Protein AF-A0A1A9NJ01-F1 (afdb_monomer_lite)

Sequence (243 aa):
MYFLSFDAACKHFTVSSLDLNPDTFNGKNFRKQIELEFTRLVLVANTPEGLKQVIELGKITGGEKNPEKRISSNFLTVPLKKASGQIESYFYPRRPAAPVLKMGPTATGMKWGISYHEDWMSNFLVLLAETKSSTAALDLAVFICRDCSFEETAGGLIPALSKQLYKRFTADMANFWVSRIEKEKLLARHINTPFVDNHSPFASCYKEKPAPAKCYDQMKKADLIKRILYLECKLNALEATVK

Radius of gyration: 19.22 Å; chains: 1; bounding box: 42×38×58 Å

Foldseek 3Di:
DLLLLLQLLCLVVVHQKAQLPVVDPRNVVSLVSSLVLQLLLFFDDADPQATWTDPDVLDIDGDDDRSSVVCVVPPQPPLQQVQLPDPDWDFPDVPPVQGQWIHACRNAVHSSMIGGDPRNLVSVVVVVVPPPDPDQLLNVLCSSCVPPDFDQPQQFDLSRSLVSLVVRGPPVRSCSSSVRNVVLVVVLVPDPASPPDPCVVPVVPDPDHDDHPVCRSRPGPVNSVVVSVVVVVVSVVVVVVVD

Secondary structure (DSSP, 8-state):
-HHHHHHHHHHHHT-SEEE--TTSHHHHHHHHHHHHHHHHHHEEEEETTEEEEEEETTEEEESPPPHHHHHIIIIIIHHHHHHHT-SSPEEE--SSS---EEESHHHHSSTTEEEE-TTHHHHHHHHHHSSSS---HHHHHHHHTTTSPPPTT-SSHHHHHHHHHHHHS-HHHHHHHHHHHHHHHHHHHT-S-TTSSS-TTTGGG--SPPPPTHHHHT--HHHHHHHHHHHHHHHHHHHHT--

pLDDT: mean 77.79, std 19.18, range [34.78, 98.06]

Structure (mmCIF, N/CA/C/O backbone):
data_AF-A0A1A9NJ01-F1
#
_entry.id   AF-A0A1A9NJ01-F1
#
loop_
_atom_site.group_PDB
_atom_site.id
_atom_site.type_symbol
_atom_site.label_atom_id
_atom_site.label_alt_id
_atom_site.label_comp_id
_atom_site.label_asym_id
_atom_site.label_entity_id
_atom_site.label_seq_id
_atom_site.pdbx_PDB_ins_code
_atom_site.Cartn_x
_atom_site.Cartn_y
_atom_site.Cartn_z
_atom_site.occupancy
_atom_site.B_iso_or_equiv
_atom_site.auth_seq_id
_atom_site.auth_comp_id
_atom_site.auth_asym_id
_atom_site.auth_atom_id
_atom_site.pdbx_PDB_model_num
ATOM 1 N N . MET A 1 1 ? -3.095 3.116 -3.179 1.00 87.88 1 MET A N 1
ATOM 2 C CA . MET A 1 1 ? -1.830 3.330 -2.436 1.00 87.88 1 MET A CA 1
ATOM 3 C C . MET A 1 1 ? -1.907 2.910 -0.974 1.00 87.88 1 MET A C 1
ATOM 5 O O . MET A 1 1 ? -1.105 2.070 -0.607 1.00 87.88 1 MET A O 1
ATOM 9 N N . TYR A 1 2 ? -2.867 3.385 -0.164 1.00 92.88 2 TYR A N 1
ATOM 10 C CA . TYR A 1 2 ? -2.956 2.996 1.261 1.00 92.88 2 TYR A CA 1
ATOM 11 C C . TYR A 1 2 ? -3.008 1.477 1.502 1.00 92.88 2 TYR A C 1
ATOM 13 O O . TYR A 1 2 ? -2.337 0.960 2.389 1.00 92.88 2 TYR A O 1
ATOM 21 N N . PHE A 1 3 ? -3.769 0.756 0.675 1.00 94.69 3 PHE A N 1
ATOM 22 C CA . PHE A 1 3 ? -3.853 -0.702 0.752 1.00 94.69 3 PHE A CA 1
ATOM 23 C C . PHE A 1 3 ? -2.510 -1.395 0.464 1.00 94.69 3 PHE A C 1
ATOM 25 O O . PHE A 1 3 ? -2.097 -2.270 1.213 1.00 94.69 3 PHE A O 1
ATOM 32 N N . LEU A 1 4 ? -1.783 -0.937 -0.560 1.00 94.69 4 LEU A N 1
ATOM 33 C CA . LEU A 1 4 ? -0.460 -1.465 -0.908 1.00 94.69 4 LEU A CA 1
ATOM 34 C C . LEU A 1 4 ? 0.579 -1.183 0.187 1.00 94.69 4 LEU A C 1
ATOM 36 O O . LEU A 1 4 ? 1.388 -2.051 0.494 1.00 94.69 4 LEU A O 1
ATOM 40 N N . SER A 1 5 ? 0.545 0.000 0.812 1.00 95.75 5 SER A N 1
ATOM 41 C CA . SER A 1 5 ? 1.435 0.306 1.942 1.00 95.75 5 SER A CA 1
ATOM 42 C C . SER A 1 5 ? 1.128 -0.538 3.180 1.00 95.75 5 SER A C 1
ATOM 44 O O . SER A 1 5 ? 2.045 -0.903 3.909 1.00 95.75 5 SER A O 1
ATOM 46 N N . PHE A 1 6 ? -0.147 -0.869 3.413 1.00 97.56 6 PHE A N 1
ATOM 47 C CA . PHE A 1 6 ? -0.539 -1.803 4.470 1.00 97.56 6 PHE A CA 1
ATOM 48 C C . PHE A 1 6 ? 0.004 -3.212 4.195 1.00 97.56 6 PHE A C 1
ATOM 50 O O . PHE A 1 6 ? 0.650 -3.784 5.069 1.00 97.56 6 PHE A O 1
ATOM 57 N N . ASP A 1 7 ? -0.183 -3.736 2.980 1.00 98.06 7 ASP A N 1
ATOM 58 C CA . ASP A 1 7 ? 0.299 -5.073 2.614 1.00 98.06 7 ASP A CA 1
ATOM 59 C C . ASP A 1 7 ? 1.827 -5.196 2.738 1.00 98.06 7 ASP A C 1
ATOM 61 O O . ASP A 1 7 ? 2.333 -6.133 3.357 1.00 98.06 7 ASP A O 1
ATOM 65 N N . ALA A 1 8 ? 2.568 -4.197 2.252 1.00 97.38 8 ALA A N 1
ATOM 66 C CA . ALA A 1 8 ? 4.022 -4.162 2.388 1.00 97.38 8 ALA A CA 1
ATOM 67 C C . ALA A 1 8 ? 4.477 -4.116 3.863 1.00 97.38 8 ALA A C 1
ATOM 69 O O . ALA A 1 8 ? 5.474 -4.740 4.233 1.00 97.38 8 ALA A O 1
ATOM 70 N N . ALA A 1 9 ? 3.734 -3.432 4.741 1.00 97.69 9 ALA A N 1
ATOM 71 C CA . ALA A 1 9 ? 4.007 -3.447 6.178 1.00 97.69 9 ALA A CA 1
ATOM 72 C C . ALA A 1 9 ? 3.703 -4.820 6.807 1.00 97.69 9 ALA A C 1
ATOM 74 O O . ALA A 1 9 ? 4.517 -5.333 7.576 1.00 97.69 9 ALA A O 1
ATOM 75 N N . CYS A 1 10 ? 2.588 -5.457 6.439 1.00 97.94 10 CYS A N 1
ATOM 76 C CA . CYS A 1 10 ? 2.273 -6.836 6.824 1.00 97.94 10 CYS A CA 1
ATOM 77 C C . CYS A 1 10 ? 3.382 -7.812 6.413 1.00 97.94 10 CYS A C 1
ATOM 79 O O . CYS A 1 10 ? 3.807 -8.640 7.220 1.00 97.94 10 CYS A O 1
ATOM 81 N N . LYS A 1 11 ? 3.911 -7.672 5.191 1.00 97.75 11 LYS A N 1
ATOM 82 C CA . LYS A 1 11 ? 5.062 -8.439 4.705 1.00 97.75 11 LYS A CA 1
ATOM 83 C C . LYS A 1 11 ? 6.308 -8.207 5.555 1.00 97.75 11 LYS A C 1
ATOM 85 O O . LYS A 1 11 ? 6.956 -9.176 5.936 1.00 97.75 11 LYS A O 1
ATOM 90 N N . HIS A 1 12 ? 6.631 -6.952 5.863 1.00 97.25 12 HIS A N 1
ATOM 91 C CA . HIS A 1 12 ? 7.813 -6.606 6.653 1.00 97.25 12 HIS A CA 1
ATOM 92 C C . HIS A 1 12 ? 7.795 -7.252 8.047 1.00 97.25 12 HIS A C 1
ATOM 94 O O . HIS A 1 12 ? 8.805 -7.797 8.484 1.00 97.25 12 HIS A O 1
ATOM 100 N N . PHE A 1 13 ? 6.643 -7.237 8.722 1.00 97.06 13 PHE A N 1
ATOM 101 C CA . PHE A 1 13 ? 6.497 -7.817 10.061 1.00 97.06 13 PHE A CA 1
ATOM 102 C C . PHE A 1 13 ? 6.068 -9.290 10.063 1.00 97.06 13 PHE A C 1
ATOM 104 O O . PHE A 1 13 ? 6.006 -9.895 11.127 1.00 97.06 13 PHE A O 1
ATOM 111 N N . THR A 1 14 ? 5.805 -9.886 8.896 1.00 96.81 14 THR A N 1
ATOM 112 C CA . THR A 1 14 ? 5.305 -11.267 8.752 1.00 96.81 14 THR A CA 1
ATOM 113 C C . THR A 1 14 ? 4.001 -11.507 9.532 1.00 96.81 14 THR A C 1
ATOM 115 O O . THR A 1 14 ? 3.850 -12.491 10.251 1.00 96.81 14 THR A O 1
ATOM 118 N N . VAL A 1 15 ? 3.040 -10.588 9.396 1.00 96.31 15 VAL A N 1
ATOM 119 C CA . VAL A 1 15 ? 1.727 -10.641 10.067 1.00 96.31 15 VAL A CA 1
ATOM 120 C C . VAL A 1 15 ? 0.586 -10.398 9.082 1.00 96.31 15 VAL A C 1
ATOM 122 O O . VAL A 1 15 ? 0.754 -9.706 8.081 1.00 96.31 15 VAL A O 1
ATOM 125 N N . SER A 1 16 ? -0.603 -10.924 9.376 1.00 94.25 16 SER A N 1
ATOM 126 C CA . SER A 1 16 ? -1.819 -10.734 8.564 1.00 94.25 16 SER A CA 1
ATOM 127 C C . SER A 1 16 ? -2.663 -9.522 8.980 1.00 94.25 16 SER A C 1
ATOM 129 O O . SER A 1 16 ? -3.575 -9.114 8.259 1.00 94.25 16 SER A O 1
ATOM 131 N N . SER A 1 17 ? -2.360 -8.932 10.137 1.00 96.75 17 SER A N 1
ATOM 132 C CA . SER A 1 17 ? -3.057 -7.774 10.693 1.00 96.75 17 SER A CA 1
ATOM 133 C C . SER A 1 17 ? -2.109 -6.910 11.518 1.00 96.75 17 SER A C 1
ATOM 135 O O . SER A 1 17 ? -1.155 -7.425 12.101 1.00 96.75 17 SER A O 1
ATOM 137 N N . LEU A 1 18 ? -2.391 -5.612 11.610 1.00 97.44 18 LEU A N 1
ATOM 138 C CA . LEU A 1 18 ? -1.573 -4.650 12.352 1.00 97.44 18 LEU A CA 1
ATOM 139 C C . LEU A 1 18 ? -2.414 -3.948 13.420 1.00 97.44 18 LEU A C 1
ATOM 141 O O . LEU A 1 18 ? -3.455 -3.378 13.095 1.00 97.44 18 LEU A O 1
ATOM 145 N N . ASP A 1 19 ? -1.938 -3.932 14.668 1.00 97.25 19 ASP A N 1
ATOM 146 C CA . ASP A 1 19 ? -2.464 -3.044 15.711 1.00 97.25 19 ASP A CA 1
ATOM 147 C C . ASP A 1 19 ? -1.738 -1.700 15.659 1.00 97.25 19 ASP A C 1
ATOM 149 O O . ASP A 1 19 ? -0.593 -1.566 16.089 1.00 97.25 19 ASP A O 1
ATOM 153 N N . LEU A 1 20 ? -2.408 -0.680 15.136 1.00 96.50 20 LEU A N 1
ATOM 154 C CA . LEU A 1 20 ? -1.837 0.648 14.952 1.00 96.50 20 LEU A CA 1
ATOM 155 C C . LEU A 1 20 ? -2.108 1.557 16.154 1.00 96.50 20 LEU A C 1
ATOM 157 O O . LEU A 1 20 ? -2.351 2.754 15.984 1.00 96.50 20 LEU A O 1
ATOM 161 N N . ASN A 1 21 ? -2.103 1.025 17.373 1.00 95.12 21 ASN A N 1
ATOM 162 C CA . ASN A 1 21 ? -2.296 1.826 18.576 1.00 95.12 21 ASN A CA 1
ATOM 163 C C . ASN A 1 21 ? -1.169 2.878 18.722 1.00 95.12 21 ASN A C 1
ATOM 165 O O . ASN A 1 21 ? -0.000 2.506 18.831 1.00 95.12 21 ASN A O 1
ATOM 169 N N . PRO A 1 22 ? -1.473 4.192 18.714 1.00 93.12 22 PRO A N 1
ATOM 170 C CA . PRO A 1 22 ? -0.442 5.230 18.776 1.00 93.12 22 PRO A CA 1
ATOM 171 C C . PRO A 1 22 ? 0.286 5.282 20.126 1.00 93.12 22 PRO A C 1
ATOM 173 O O . PRO A 1 22 ? 1.355 5.886 20.203 1.00 93.12 22 PRO A O 1
ATOM 176 N N . ASP A 1 23 ? -0.261 4.650 21.165 1.00 95.00 23 ASP A N 1
ATOM 177 C CA . ASP A 1 23 ? 0.281 4.692 22.523 1.00 95.00 23 ASP A CA 1
ATOM 178 C C . ASP A 1 23 ? 1.245 3.530 22.804 1.00 95.00 23 ASP A C 1
ATOM 180 O O . ASP A 1 23 ? 2.049 3.603 23.733 1.00 95.00 23 ASP A O 1
ATOM 184 N N . THR A 1 24 ? 1.231 2.476 21.978 1.00 95.69 24 THR A N 1
ATOM 185 C CA . THR A 1 24 ? 2.123 1.320 22.138 1.00 95.69 24 THR A CA 1
ATOM 186 C C . THR A 1 24 ? 3.374 1.453 21.274 1.00 95.69 24 THR A C 1
ATOM 188 O O . THR A 1 24 ? 3.369 2.062 20.203 1.00 95.69 24 THR A O 1
ATOM 191 N N . PHE A 1 25 ? 4.476 0.851 21.726 1.00 95.19 25 PHE A N 1
ATOM 192 C CA . PHE A 1 25 ? 5.723 0.818 20.958 1.00 95.19 25 PHE A CA 1
ATOM 193 C C . PHE A 1 25 ? 5.533 0.151 19.584 1.00 95.19 25 PHE A C 1
ATOM 195 O O . PHE A 1 25 ? 5.908 0.719 18.558 1.00 95.19 25 PHE A O 1
ATOM 202 N N . ASN A 1 26 ? 4.872 -1.011 19.553 1.00 94.38 26 ASN A N 1
ATOM 203 C CA . ASN A 1 26 ? 4.611 -1.740 18.310 1.00 94.38 26 ASN A CA 1
ATOM 204 C C . ASN A 1 26 ? 3.701 -0.954 17.362 1.00 94.38 26 ASN A C 1
ATOM 206 O O . ASN A 1 26 ? 4.014 -0.852 16.179 1.00 94.38 26 ASN A O 1
ATOM 210 N N . GLY A 1 27 ? 2.635 -0.326 17.867 1.00 95.50 27 GLY A N 1
ATOM 211 C CA . GLY A 1 27 ? 1.738 0.445 17.013 1.00 95.50 27 GLY A CA 1
ATOM 212 C C . GLY A 1 27 ? 2.403 1.685 16.411 1.00 95.50 27 GLY A C 1
ATOM 213 O O . GLY A 1 27 ? 2.165 1.993 15.241 1.00 95.50 27 GLY A O 1
ATOM 214 N N . LYS A 1 28 ? 3.326 2.342 17.132 1.00 95.25 28 LYS A N 1
ATOM 215 C CA . LYS A 1 28 ? 4.186 3.401 16.564 1.00 95.25 28 LYS A CA 1
ATOM 216 C C . LYS A 1 28 ? 5.089 2.872 15.445 1.00 95.25 28 LYS A C 1
ATOM 218 O O . LYS A 1 28 ? 5.177 3.506 14.394 1.00 95.25 28 LY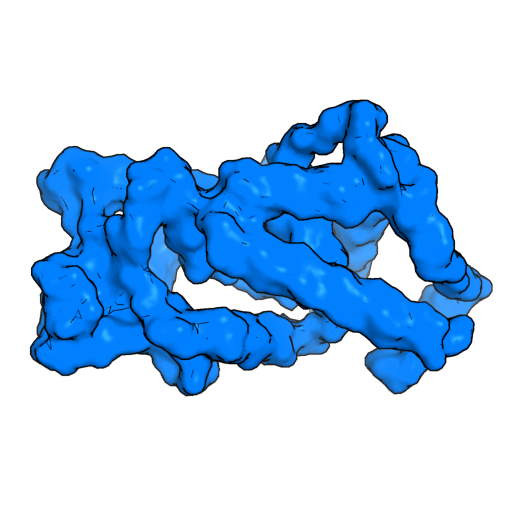S A O 1
ATOM 223 N N . ASN A 1 29 ? 5.715 1.709 15.635 1.00 96.19 29 ASN A N 1
ATOM 224 C CA . ASN A 1 29 ? 6.569 1.091 14.614 1.00 96.19 29 ASN A CA 1
ATOM 225 C C . ASN A 1 29 ? 5.774 0.687 13.366 1.00 96.19 29 ASN A C 1
ATOM 227 O O . ASN A 1 29 ? 6.201 0.972 12.249 1.00 96.19 29 ASN A O 1
ATOM 231 N N . PHE A 1 30 ? 4.592 0.093 13.540 1.00 97.19 30 PHE A N 1
ATOM 232 C CA . PHE A 1 30 ? 3.723 -0.291 12.428 1.00 97.19 30 PHE A CA 1
ATOM 233 C C . PHE A 1 30 ? 3.234 0.929 11.640 1.00 97.19 30 PHE A C 1
ATOM 235 O O . PHE A 1 30 ? 3.300 0.927 10.411 1.00 97.19 30 PHE A O 1
ATOM 242 N N . ARG A 1 31 ? 2.820 2.006 12.325 1.00 95.62 31 ARG A N 1
ATOM 243 C CA . ARG A 1 31 ? 2.459 3.282 11.677 1.00 95.62 31 ARG A CA 1
ATOM 244 C C . ARG A 1 31 ? 3.615 3.839 10.853 1.00 95.62 31 ARG A C 1
ATOM 246 O O . ARG A 1 31 ? 3.419 4.156 9.684 1.00 95.62 31 ARG A O 1
ATOM 253 N N . LYS A 1 32 ? 4.816 3.892 11.436 1.00 95.25 32 LYS A N 1
ATOM 254 C CA . LYS A 1 32 ? 6.016 4.397 10.759 1.00 95.25 32 LYS A CA 1
ATOM 255 C C . LYS A 1 32 ? 6.378 3.565 9.526 1.00 95.25 32 LYS A C 1
ATOM 257 O O . LYS A 1 32 ? 6.764 4.129 8.507 1.00 95.25 32 LYS A O 1
ATOM 262 N N . GLN A 1 33 ? 6.220 2.244 9.590 1.00 96.38 33 GLN A N 1
ATOM 263 C CA . GLN A 1 33 ? 6.471 1.376 8.439 1.00 96.38 33 GLN A CA 1
ATOM 264 C C . GLN A 1 33 ? 5.447 1.597 7.318 1.00 96.38 33 GLN A C 1
ATOM 266 O O . GLN A 1 33 ? 5.829 1.672 6.152 1.00 96.38 33 GLN A O 1
ATOM 271 N N . ILE A 1 34 ? 4.161 1.752 7.655 1.00 96.38 34 ILE A N 1
ATOM 272 C CA . ILE A 1 34 ? 3.120 2.089 6.673 1.00 96.38 34 ILE A CA 1
ATOM 273 C C . ILE A 1 34 ? 3.410 3.449 6.022 1.00 96.38 34 ILE A C 1
ATOM 275 O O . ILE A 1 34 ? 3.290 3.581 4.805 1.00 96.38 34 ILE A O 1
ATOM 279 N N . GLU A 1 35 ? 3.801 4.452 6.813 1.00 94.50 35 GLU A N 1
ATOM 280 C CA . GLU A 1 35 ? 4.183 5.778 6.314 1.00 94.50 35 GLU A CA 1
ATOM 281 C C . GLU A 1 35 ? 5.351 5.689 5.331 1.00 94.50 35 GLU A C 1
ATOM 283 O O . GLU A 1 35 ? 5.264 6.225 4.229 1.00 94.50 35 GLU A O 1
ATOM 288 N N . LEU A 1 36 ? 6.402 4.951 5.691 1.00 93.12 36 LEU A N 1
ATOM 289 C CA . LEU A 1 36 ? 7.584 4.756 4.857 1.00 93.12 36 LEU A CA 1
ATOM 290 C C . LEU A 1 36 ? 7.252 4.061 3.529 1.00 93.12 36 LEU A C 1
ATOM 292 O O . LEU A 1 36 ? 7.687 4.522 2.471 1.00 93.12 36 LEU A O 1
ATOM 296 N N . GLU A 1 37 ? 6.450 2.994 3.551 1.00 93.75 37 GLU A N 1
ATOM 297 C CA . GLU A 1 37 ? 6.030 2.314 2.320 1.00 93.75 37 GLU A CA 1
ATOM 298 C C . GLU A 1 37 ? 5.105 3.181 1.467 1.00 93.75 37 GLU A C 1
ATOM 300 O O . GLU A 1 37 ? 5.220 3.196 0.241 1.00 93.75 37 GLU A O 1
ATOM 305 N N . PHE A 1 38 ? 4.229 3.967 2.089 1.00 92.88 38 PHE A N 1
ATOM 306 C CA . PHE A 1 38 ? 3.417 4.927 1.356 1.00 92.88 38 PHE A CA 1
ATOM 307 C C . PHE A 1 38 ? 4.278 5.991 0.678 1.00 92.88 38 PHE A C 1
ATOM 309 O O . PHE A 1 38 ? 4.087 6.232 -0.513 1.00 92.88 38 PHE A O 1
ATOM 316 N N . THR A 1 39 ? 5.244 6.580 1.391 1.00 90.12 39 THR A N 1
ATOM 317 C CA . THR A 1 39 ? 6.190 7.551 0.826 1.00 90.12 39 THR A CA 1
ATOM 318 C C . THR A 1 39 ? 6.916 6.961 -0.376 1.00 90.12 39 THR A C 1
ATOM 320 O O . THR A 1 39 ? 6.914 7.583 -1.436 1.00 90.12 39 THR A O 1
ATOM 323 N N . ARG A 1 40 ? 7.455 5.740 -0.262 1.00 89.31 40 ARG A N 1
ATOM 324 C CA . ARG A 1 40 ? 8.110 5.040 -1.381 1.00 89.31 40 ARG A CA 1
ATOM 325 C C . ARG A 1 40 ? 7.189 4.860 -2.587 1.00 89.31 40 ARG A C 1
ATOM 327 O O . ARG A 1 40 ? 7.602 5.080 -3.721 1.00 89.31 40 ARG A O 1
ATOM 334 N N . LEU A 1 41 ? 5.927 4.500 -2.355 1.00 88.12 41 LEU A N 1
ATOM 335 C CA . LEU A 1 41 ? 4.959 4.285 -3.430 1.00 88.12 41 LEU A CA 1
ATOM 336 C C . LEU A 1 41 ? 4.548 5.580 -4.134 1.00 88.12 41 LEU A C 1
ATOM 338 O O . LEU A 1 41 ? 4.319 5.552 -5.346 1.00 88.12 41 LEU A O 1
ATOM 342 N N . VAL A 1 42 ? 4.467 6.709 -3.425 1.00 86.25 42 VAL A N 1
ATOM 343 C CA . VAL A 1 42 ? 3.900 7.953 -3.978 1.00 86.25 42 VAL A CA 1
ATOM 344 C C . VAL A 1 42 ? 4.928 9.006 -4.364 1.00 86.25 42 VAL A C 1
ATOM 346 O O . VAL A 1 42 ? 4.649 9.788 -5.265 1.00 86.25 42 VAL A O 1
ATOM 349 N N . LEU A 1 43 ? 6.094 9.058 -3.723 1.00 85.19 43 LEU A N 1
ATOM 350 C CA . LEU A 1 43 ? 7.109 10.065 -4.020 1.00 85.19 43 LEU A CA 1
ATOM 351 C C . LEU A 1 43 ? 7.822 9.710 -5.329 1.00 85.19 43 LEU A C 1
ATOM 353 O O . LEU A 1 43 ? 8.366 8.615 -5.470 1.00 85.19 43 LEU A O 1
ATOM 357 N N . VAL A 1 44 ? 7.793 10.626 -6.294 1.00 80.00 44 VAL A N 1
ATOM 358 C CA . VAL A 1 44 ? 8.451 10.452 -7.600 1.00 80.00 44 VAL A CA 1
ATOM 359 C C . VAL A 1 44 ? 9.765 11.211 -7.626 1.00 80.00 44 VAL A C 1
ATOM 361 O O . VAL A 1 44 ? 10.788 10.661 -8.015 1.00 80.00 44 VAL A O 1
ATOM 364 N N . ALA A 1 45 ? 9.745 12.464 -7.176 1.00 77.25 45 ALA A N 1
ATOM 365 C CA . ALA A 1 45 ? 10.935 13.292 -7.105 1.00 77.25 45 ALA A CA 1
ATOM 366 C C . ALA A 1 45 ? 10.854 14.260 -5.924 1.00 77.25 45 ALA A C 1
ATOM 368 O O . ALA A 1 45 ? 9.775 14.731 -5.553 1.00 77.25 45 ALA A O 1
ATOM 369 N N . ASN A 1 46 ? 12.019 14.558 -5.361 1.00 79.56 46 ASN A N 1
ATOM 370 C CA . ASN A 1 46 ? 12.218 15.597 -4.364 1.00 79.56 46 ASN A CA 1
ATOM 371 C C . ASN A 1 46 ? 13.331 16.509 -4.881 1.00 79.56 46 ASN A C 1
ATOM 373 O O . ASN A 1 46 ? 14.507 16.161 -4.774 1.00 79.56 46 ASN A O 1
ATOM 377 N N . THR A 1 47 ? 12.950 17.607 -5.528 1.00 76.06 47 THR A N 1
ATOM 378 C CA . THR A 1 47 ? 13.890 18.545 -6.152 1.00 76.06 47 THR A CA 1
ATOM 379 C C . THR A 1 47 ? 13.782 19.922 -5.489 1.00 76.06 47 THR A C 1
ATOM 381 O O . THR A 1 47 ? 12.811 20.174 -4.769 1.00 76.06 47 THR A O 1
ATOM 384 N N . PRO A 1 48 ? 14.752 20.833 -5.698 1.00 70.94 48 PRO A N 1
ATOM 385 C CA . PRO A 1 48 ? 14.665 22.207 -5.192 1.00 70.94 48 PRO A CA 1
ATOM 386 C C . PRO A 1 48 ? 13.390 22.945 -5.635 1.00 70.94 48 PRO A C 1
ATOM 388 O O . PRO A 1 48 ? 12.896 23.809 -4.916 1.00 70.94 48 PRO A O 1
ATOM 391 N N . GLU A 1 49 ? 12.830 22.574 -6.789 1.00 68.38 49 GLU A N 1
ATOM 392 C CA . GLU A 1 49 ? 11.591 23.126 -7.354 1.00 68.38 49 GLU A CA 1
ATOM 393 C C . GLU A 1 49 ? 10.321 22.572 -6.680 1.00 68.38 49 GLU A C 1
ATOM 395 O O . GLU A 1 49 ? 9.225 23.091 -6.906 1.00 68.38 49 GLU A O 1
ATOM 400 N N . GLY A 1 50 ? 10.447 21.534 -5.846 1.00 70.38 50 GLY A N 1
ATOM 401 C CA . GLY A 1 50 ? 9.378 21.008 -5.004 1.00 70.38 50 GLY A CA 1
ATOM 402 C C . GLY A 1 50 ? 9.243 19.483 -5.005 1.00 70.38 50 GLY A C 1
ATOM 403 O O . GLY A 1 50 ? 9.991 18.732 -5.630 1.00 70.38 50 GLY A O 1
ATOM 404 N N . LEU A 1 51 ? 8.229 19.015 -4.275 1.00 77.62 51 LEU A N 1
ATOM 405 C CA . LEU A 1 51 ? 7.879 17.599 -4.176 1.00 77.62 51 LEU A CA 1
ATOM 406 C C . LEU A 1 51 ? 6.931 17.202 -5.307 1.00 77.62 51 LEU A C 1
ATOM 408 O O . LEU A 1 51 ? 5.856 17.792 -5.440 1.00 77.62 51 LEU A O 1
ATOM 412 N N . LYS A 1 52 ? 7.294 16.156 -6.057 1.00 78.88 52 LYS A N 1
ATOM 413 C CA . LYS A 1 52 ? 6.418 15.498 -7.034 1.00 78.88 52 LYS A CA 1
ATOM 414 C C . LYS A 1 52 ? 5.886 14.195 -6.465 1.00 78.88 52 LYS A C 1
ATOM 416 O O . LYS A 1 52 ? 6.660 13.292 -6.131 1.00 78.88 52 LYS A O 1
ATOM 421 N N . GLN A 1 53 ? 4.566 14.090 -6.373 1.00 79.31 53 GLN A N 1
ATOM 422 C CA . GLN A 1 53 ? 3.897 12.940 -5.772 1.00 79.31 53 GLN A CA 1
ATOM 423 C C . GLN A 1 53 ? 2.797 12.395 -6.673 1.00 79.31 53 GLN A C 1
ATOM 425 O O . GLN A 1 53 ? 2.095 13.152 -7.335 1.00 79.31 53 GLN A O 1
ATOM 430 N N . VAL A 1 54 ? 2.599 11.081 -6.632 1.00 76.00 54 VAL A N 1
ATOM 431 C CA . VAL A 1 54 ? 1.420 10.413 -7.179 1.00 76.00 54 VAL A CA 1
ATOM 432 C C . VAL A 1 54 ? 0.273 10.514 -6.173 1.00 76.00 54 VAL A C 1
ATOM 434 O O . VAL A 1 54 ? 0.397 10.075 -5.024 1.00 76.00 54 VAL A O 1
ATOM 437 N N . ILE A 1 55 ? -0.850 11.103 -6.586 1.00 70.44 55 ILE A N 1
ATOM 438 C CA . ILE A 1 55 ? -2.086 11.139 -5.777 1.00 70.44 55 ILE A CA 1
ATOM 439 C C . ILE A 1 55 ? -2.879 9.847 -5.995 1.00 70.44 55 ILE A C 1
ATOM 441 O O . ILE A 1 55 ? -3.286 9.175 -5.047 1.00 70.44 55 ILE A O 1
ATOM 445 N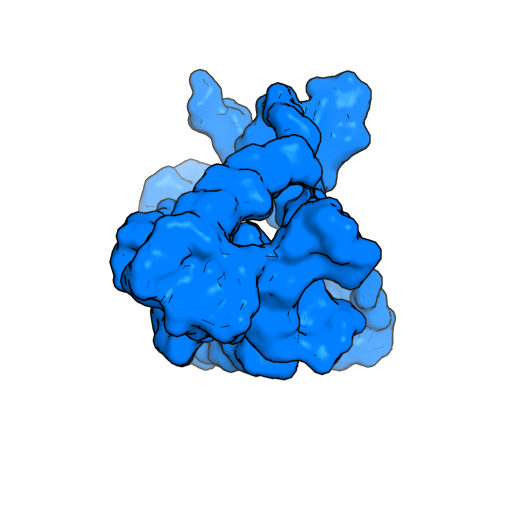 N . GLU A 1 56 ? -3.050 9.492 -7.262 1.00 66.38 56 GLU A N 1
ATOM 446 C CA . GLU A 1 56 ? -3.740 8.310 -7.769 1.00 66.38 56 GLU A CA 1
ATOM 447 C C . GLU A 1 56 ? -2.935 7.758 -8.950 1.00 66.38 56 GLU A C 1
ATOM 449 O O . GLU A 1 56 ? -2.173 8.499 -9.572 1.00 66.38 56 GLU A O 1
ATOM 454 N N . LEU A 1 57 ? -3.051 6.460 -9.248 1.00 64.19 57 LEU A N 1
ATOM 455 C CA . LEU A 1 57 ? -2.285 5.859 -10.345 1.00 64.19 57 LEU A CA 1
ATOM 456 C C . LEU A 1 57 ? -2.563 6.617 -11.653 1.00 64.19 57 LEU A C 1
ATOM 458 O O . LEU A 1 57 ? -3.712 6.751 -12.062 1.00 64.19 57 LEU A O 1
ATOM 462 N N . GLY A 1 58 ? -1.499 7.124 -12.284 1.00 54.91 58 GLY A N 1
ATOM 463 C CA . GLY A 1 58 ? -1.584 7.934 -13.503 1.00 54.91 58 GLY A CA 1
ATOM 464 C C . GLY A 1 58 ? -1.672 9.453 -13.294 1.00 54.91 58 GLY A C 1
ATOM 465 O O . GLY A 1 58 ? -1.678 10.175 -14.286 1.00 54.91 58 GLY A O 1
ATOM 466 N N . LYS A 1 59 ? -1.687 9.961 -12.050 1.00 65.94 59 LYS A N 1
ATOM 467 C CA . LYS A 1 59 ? -1.717 11.405 -11.755 1.00 65.94 59 LYS A CA 1
ATOM 468 C C . LYS A 1 59 ? -0.592 11.827 -10.810 1.00 65.94 59 LYS A C 1
ATOM 470 O O . LYS A 1 59 ? -0.597 11.459 -9.633 1.00 65.94 59 LYS A O 1
ATOM 475 N N . ILE A 1 60 ? 0.331 12.644 -11.322 1.00 68.44 60 ILE A N 1
ATOM 476 C CA . ILE A 1 60 ? 1.360 13.344 -10.540 1.00 68.44 60 ILE A CA 1
ATOM 477 C C . ILE A 1 60 ? 0.929 14.789 -10.304 1.00 68.44 60 ILE A C 1
ATOM 479 O O . ILE A 1 60 ? 0.352 15.424 -11.182 1.00 68.44 60 ILE A O 1
ATOM 483 N N . THR A 1 61 ? 1.253 15.314 -9.130 1.00 70.38 61 THR A N 1
ATOM 484 C CA . THR A 1 61 ? 1.128 16.738 -8.810 1.00 70.38 61 THR A CA 1
ATOM 485 C C . THR A 1 61 ? 2.380 17.255 -8.110 1.00 70.38 61 THR A C 1
ATOM 487 O O . THR A 1 61 ? 3.024 16.527 -7.347 1.00 70.38 61 THR A O 1
ATOM 490 N N . GLY A 1 62 ? 2.706 18.524 -8.358 1.00 70.50 62 GLY A N 1
ATOM 491 C CA . GLY A 1 62 ? 3.741 19.274 -7.645 1.00 70.50 62 GLY A CA 1
ATOM 492 C C . GLY A 1 62 ? 3.185 20.100 -6.478 1.00 70.50 62 GLY A C 1
ATOM 493 O O . GLY A 1 62 ? 2.010 20.461 -6.472 1.00 70.50 62 GLY A O 1
ATOM 494 N N . GLY A 1 63 ? 4.036 20.421 -5.498 1.00 61.78 63 GLY A N 1
ATOM 495 C CA . GLY A 1 63 ? 3.720 21.385 -4.428 1.00 61.78 63 GLY A CA 1
ATOM 496 C C . GLY A 1 63 ? 2.829 20.854 -3.296 1.00 61.78 63 GLY A C 1
ATOM 497 O O . GLY A 1 63 ? 2.301 21.633 -2.505 1.00 61.78 63 GLY A O 1
ATOM 498 N N . GLU A 1 64 ? 2.642 19.535 -3.204 1.00 67.00 64 GLU A N 1
ATOM 499 C CA . GLU A 1 64 ? 1.797 18.919 -2.177 1.00 67.00 64 GLU A CA 1
ATOM 500 C C . GLU A 1 64 ? 2.469 18.811 -0.797 1.00 67.00 64 GLU A C 1
ATOM 502 O O . GLU A 1 64 ? 3.694 18.814 -0.659 1.00 67.00 64 GLU A O 1
ATOM 507 N N . LYS A 1 65 ? 1.642 18.627 0.246 1.00 73.50 65 LYS A N 1
ATOM 508 C CA . LYS A 1 65 ? 2.093 18.236 1.594 1.00 73.50 65 LYS A CA 1
ATOM 509 C C . LYS A 1 65 ? 2.938 16.962 1.527 1.00 73.50 65 LYS A C 1
ATOM 511 O O . LYS A 1 65 ? 2.605 16.056 0.770 1.00 73.50 65 LYS A O 1
ATOM 516 N N . ASN A 1 66 ? 3.952 16.853 2.388 1.00 82.62 66 ASN A N 1
ATOM 517 C CA . ASN A 1 66 ? 4.777 15.646 2.513 1.00 82.62 66 ASN A CA 1
ATOM 518 C C . ASN A 1 66 ? 3.920 14.362 2.602 1.00 82.62 66 ASN A C 1
ATOM 520 O O . ASN A 1 66 ? 2.927 14.364 3.348 1.00 82.62 66 ASN A O 1
ATOM 524 N N . PRO A 1 67 ? 4.294 13.274 1.897 1.00 84.19 67 PRO A N 1
ATOM 525 C CA . PRO A 1 67 ? 3.529 12.027 1.865 1.00 84.19 67 PRO A CA 1
ATOM 526 C C . PRO A 1 67 ? 3.158 11.484 3.248 1.00 84.19 67 PRO A C 1
ATOM 528 O O . PRO A 1 67 ? 2.025 11.039 3.444 1.00 84.19 67 PRO A O 1
ATOM 531 N N . GLU A 1 68 ? 4.072 11.584 4.216 1.00 85.56 68 GLU A N 1
ATOM 532 C CA . GLU A 1 68 ? 3.890 11.110 5.592 1.00 85.56 68 GLU A CA 1
ATOM 533 C C . GLU A 1 68 ? 2.730 11.846 6.267 1.00 85.56 68 GLU A C 1
ATOM 535 O O . GLU A 1 68 ? 1.846 11.239 6.873 1.00 85.56 68 GLU A O 1
ATOM 540 N N . LYS A 1 69 ? 2.666 13.172 6.088 1.00 85.31 69 LYS A N 1
ATOM 541 C CA . LYS A 1 69 ? 1.568 13.989 6.622 1.00 85.31 69 LYS A CA 1
ATOM 542 C C . LYS A 1 69 ? 0.238 13.608 5.973 1.00 85.31 69 LYS A C 1
ATOM 544 O O . LYS A 1 69 ? -0.780 13.577 6.662 1.00 85.31 69 LYS A O 1
ATOM 549 N N . ARG A 1 70 ? 0.246 13.303 4.670 1.00 86.50 70 ARG A N 1
ATOM 550 C CA . ARG A 1 70 ? -0.950 12.943 3.895 1.00 86.50 70 ARG A CA 1
ATOM 551 C C . ARG A 1 70 ? -1.543 11.609 4.342 1.00 86.50 70 ARG A C 1
ATOM 553 O O . ARG A 1 70 ? -2.740 11.549 4.612 1.00 86.50 70 ARG A O 1
ATOM 560 N N . ILE A 1 71 ? -0.739 10.550 4.450 1.00 89.31 71 ILE A N 1
ATOM 561 C CA . ILE A 1 71 ? -1.239 9.254 4.938 1.00 89.31 71 ILE A CA 1
ATOM 562 C C . ILE A 1 71 ? -1.631 9.321 6.416 1.00 89.31 71 ILE A C 1
ATOM 564 O O . ILE A 1 71 ? -2.652 8.745 6.805 1.00 89.31 71 ILE A O 1
ATOM 568 N N . SER A 1 72 ? -0.889 10.083 7.223 1.00 84.62 72 SER A N 1
ATOM 569 C CA . SER A 1 72 ? -1.225 10.288 8.626 1.00 84.62 72 SER A CA 1
ATOM 570 C C . SER A 1 72 ? -2.620 10.903 8.772 1.00 84.62 72 SER A C 1
ATOM 572 O O . SER A 1 72 ? -3.479 10.319 9.436 1.00 84.62 72 SER A O 1
ATOM 574 N N . SER A 1 73 ? -2.918 12.007 8.075 1.00 82.69 73 SER A N 1
ATOM 575 C CA . SER A 1 73 ? -4.237 12.650 8.151 1.00 82.69 73 SER A CA 1
ATOM 576 C C . SER A 1 73 ? -5.346 11.818 7.505 1.00 82.69 73 SER A C 1
ATOM 578 O O . SER A 1 73 ? -6.409 11.633 8.102 1.00 82.69 73 SER A O 1
ATOM 580 N N . ASN A 1 74 ? -5.103 11.297 6.301 1.00 86.44 74 ASN A N 1
ATOM 581 C CA . ASN A 1 74 ? -6.159 10.761 5.439 1.00 86.44 74 ASN A CA 1
ATOM 582 C C . ASN A 1 74 ? -6.467 9.283 5.685 1.00 86.44 74 ASN A C 1
ATOM 584 O O . ASN A 1 74 ? -7.499 8.802 5.220 1.00 86.44 74 ASN A O 1
ATOM 588 N N . PHE A 1 75 ? -5.594 8.563 6.392 1.00 90.88 75 PHE A N 1
ATOM 589 C CA . PHE A 1 75 ? -5.732 7.126 6.610 1.00 90.88 75 PHE A CA 1
ATOM 590 C C . PHE A 1 75 ? -5.507 6.733 8.077 1.00 90.88 75 PHE A C 1
ATOM 592 O O . PHE A 1 75 ? -6.424 6.216 8.718 1.00 90.88 75 PHE A O 1
ATOM 599 N N . LEU A 1 76 ? -4.337 7.045 8.643 1.00 89.00 76 LEU A N 1
ATOM 600 C CA . LEU A 1 76 ? -3.946 6.591 9.989 1.00 89.00 76 LEU A CA 1
ATOM 601 C C . LEU A 1 76 ? -4.628 7.356 11.131 1.00 89.00 76 LEU A C 1
ATOM 603 O O . LEU A 1 76 ? -4.613 6.900 12.278 1.00 89.00 76 LEU A O 1
ATOM 607 N N . THR A 1 77 ? -5.216 8.515 10.833 1.00 86.94 77 THR A N 1
ATOM 608 C CA . THR A 1 77 ? -5.965 9.314 11.806 1.00 86.94 77 THR A CA 1
ATOM 609 C C . THR A 1 77 ? -7.455 9.228 11.536 1.00 86.94 77 THR A C 1
ATOM 611 O O . THR A 1 77 ? -8.162 8.617 12.325 1.00 86.94 77 THR A O 1
ATOM 614 N N . VAL A 1 78 ? -7.962 9.799 10.438 1.00 89.50 78 VAL A N 1
ATOM 615 C CA . VAL A 1 78 ? -9.415 9.977 10.274 1.00 89.50 78 VAL A CA 1
ATOM 616 C C . VAL A 1 78 ? -10.169 8.644 10.103 1.00 89.50 78 VAL A C 1
ATOM 618 O O . VAL A 1 78 ? -11.004 8.346 10.964 1.00 89.50 78 VAL A O 1
ATOM 621 N N . PRO A 1 79 ? -9.903 7.806 9.076 1.00 90.50 79 PRO A N 1
ATOM 622 C CA . PRO A 1 79 ? -10.573 6.510 8.941 1.00 90.50 79 PRO A CA 1
ATOM 623 C C . PRO A 1 79 ? -10.333 5.577 10.124 1.00 90.50 79 PRO A C 1
ATOM 625 O O . PRO A 1 79 ? -11.285 4.991 10.634 1.00 90.50 79 PRO A O 1
ATOM 628 N N . LEU A 1 80 ? -9.087 5.475 10.589 1.00 91.62 80 LEU A N 1
ATOM 629 C CA . LEU A 1 80 ? -8.735 4.539 11.650 1.00 91.62 80 LEU A CA 1
ATOM 630 C C . LEU A 1 80 ? -9.329 4.941 13.009 1.00 91.62 80 LEU A C 1
ATOM 632 O O . LEU A 1 80 ? -9.891 4.096 13.701 1.00 91.62 80 LEU A O 1
ATOM 636 N N . LYS A 1 81 ? -9.289 6.230 13.379 1.00 92.31 81 LYS A N 1
ATOM 637 C CA . LYS A 1 81 ? -9.938 6.727 14.606 1.00 92.31 81 LYS A CA 1
ATOM 638 C C . LYS A 1 81 ? -11.448 6.544 14.531 1.00 92.31 81 LYS A C 1
ATOM 640 O O . LYS A 1 81 ? -12.050 6.128 15.518 1.00 92.31 81 LYS A O 1
ATOM 645 N N . LYS A 1 82 ? -12.058 6.800 13.367 1.00 92.25 82 LYS A N 1
ATOM 646 C CA . LYS A 1 82 ? -13.487 6.539 13.155 1.00 92.25 82 LYS A CA 1
ATOM 647 C C . LYS A 1 82 ? -13.805 5.060 13.376 1.00 92.25 82 LYS A C 1
ATOM 649 O O . LYS A 1 82 ? -14.700 4.767 14.157 1.00 92.25 82 LYS A O 1
ATOM 654 N N . ALA A 1 83 ? -13.048 4.154 12.759 1.00 93.25 83 ALA A N 1
ATOM 655 C CA . ALA A 1 83 ? -13.209 2.713 12.937 1.00 93.25 83 ALA A CA 1
ATOM 656 C C . ALA A 1 83 ? -13.019 2.274 14.399 1.00 93.25 83 ALA A C 1
ATOM 658 O O . ALA A 1 83 ? -13.784 1.453 14.889 1.00 93.25 83 ALA A O 1
ATOM 659 N N . SER A 1 84 ? -12.061 2.871 15.119 1.00 92.94 84 SER A N 1
ATOM 660 C CA . SER A 1 84 ? -11.762 2.527 16.518 1.00 92.94 84 SER A CA 1
ATOM 661 C C . SER A 1 84 ? -12.902 2.805 17.505 1.00 92.94 84 SER A C 1
ATOM 663 O O . SER A 1 84 ? -12.910 2.245 18.599 1.00 92.94 84 SER A O 1
ATOM 665 N N . GLY A 1 85 ? -13.837 3.686 17.133 1.00 91.38 85 GLY A N 1
ATOM 666 C CA . GLY A 1 85 ? -15.007 4.042 17.934 1.00 91.38 85 GLY A CA 1
ATOM 667 C C . GLY A 1 85 ? -16.328 3.497 17.392 1.00 91.38 85 GLY A C 1
ATOM 668 O O . GLY A 1 85 ? -17.370 3.823 17.954 1.00 91.38 85 GLY A O 1
ATOM 669 N N . GLN A 1 86 ? -16.322 2.725 16.297 1.00 91.50 86 GLN A N 1
ATOM 670 C CA . GLN A 1 86 ? -17.548 2.120 15.776 1.00 91.50 86 GLN A CA 1
ATOM 671 C C . GLN A 1 86 ? -17.867 0.804 16.479 1.00 91.50 86 GLN A C 1
ATOM 673 O O . GLN A 1 86 ? -16.982 0.003 16.765 1.00 91.50 86 GLN A O 1
ATOM 678 N N . ILE A 1 87 ? -19.162 0.607 16.734 1.00 89.44 87 ILE A N 1
ATOM 679 C CA . ILE A 1 87 ? -19.716 -0.629 17.295 1.00 89.44 87 ILE A CA 1
ATOM 680 C C . ILE A 1 87 ? -19.854 -1.690 16.197 1.00 89.44 87 ILE A C 1
ATOM 682 O O . ILE A 1 87 ? -19.683 -2.874 16.457 1.00 89.44 87 ILE A O 1
ATOM 686 N N . GLU A 1 88 ? -20.111 -1.271 14.959 1.00 93.12 88 GLU A N 1
ATOM 687 C CA . GLU A 1 88 ? -20.221 -2.151 13.795 1.00 93.12 88 GLU A CA 1
ATOM 688 C C . GLU A 1 88 ? -18.869 -2.362 13.103 1.00 93.12 88 GLU A C 1
ATOM 690 O O . GLU A 1 88 ? -17.936 -1.566 13.248 1.00 93.12 88 GLU A O 1
ATOM 695 N N . SER A 1 89 ? -18.765 -3.429 12.307 1.00 92.44 89 SER A N 1
ATOM 696 C CA . SER A 1 89 ? -17.580 -3.686 11.491 1.00 92.44 89 SER A CA 1
ATOM 697 C C . SER A 1 89 ? -17.337 -2.544 10.498 1.00 92.44 89 SER A C 1
ATOM 699 O O . SER A 1 89 ? -18.189 -2.218 9.671 1.00 92.44 89 SER A O 1
ATOM 701 N N . TYR A 1 90 ? -16.146 -1.940 10.550 1.00 95.56 90 TYR A N 1
ATOM 702 C CA . TYR A 1 90 ? -15.767 -0.873 9.629 1.00 95.56 90 TYR A CA 1
ATOM 703 C C . TYR A 1 90 ? -14.979 -1.432 8.444 1.00 95.56 90 TYR A C 1
ATOM 705 O O . TYR A 1 90 ? -13.863 -1.926 8.607 1.00 95.56 90 TYR A O 1
ATOM 713 N N . PHE A 1 91 ? -15.526 -1.292 7.238 1.00 96.19 91 PHE A N 1
ATOM 714 C CA . PHE A 1 91 ? -14.868 -1.691 5.993 1.00 96.19 91 PHE A CA 1
ATOM 715 C C . PHE A 1 91 ? -14.389 -0.470 5.197 1.00 96.19 91 PHE A C 1
ATOM 717 O O . PHE A 1 91 ? -15.061 0.568 5.152 1.00 96.19 91 PHE A O 1
ATOM 724 N N . TYR A 1 92 ? -13.199 -0.572 4.601 1.00 94.50 92 TYR A N 1
ATOM 725 C CA . TYR A 1 92 ? -12.519 0.524 3.912 1.00 94.50 92 TYR A CA 1
ATOM 726 C C . TYR A 1 92 ? -11.915 0.083 2.563 1.00 94.50 92 TYR A C 1
ATOM 728 O O . TYR A 1 92 ? -11.290 -0.976 2.501 1.00 94.50 92 TYR A O 1
ATOM 736 N N . PRO A 1 93 ? -11.992 0.917 1.508 1.00 92.25 93 PRO A N 1
ATOM 737 C CA . PRO A 1 93 ? -12.733 2.177 1.451 1.00 92.25 93 PRO A CA 1
ATOM 738 C C . PRO A 1 93 ? -14.252 1.941 1.427 1.00 92.25 93 PRO A C 1
ATOM 740 O O . PRO A 1 93 ? -14.719 0.857 1.101 1.00 92.25 93 PRO A O 1
ATOM 743 N N . ARG A 1 94 ? -15.031 2.967 1.798 1.00 87.12 94 ARG A N 1
ATOM 744 C CA . ARG A 1 94 ? -16.506 2.934 1.692 1.00 87.12 94 ARG A CA 1
ATOM 745 C C . ARG A 1 94 ? -17.014 3.334 0.306 1.00 87.12 94 ARG A C 1
ATOM 747 O O . ARG A 1 94 ? -18.168 3.075 -0.018 1.00 87.12 94 ARG A O 1
ATOM 754 N N . ARG A 1 95 ? -16.195 4.061 -0.456 1.00 81.88 95 ARG A N 1
ATOM 755 C CA . ARG A 1 95 ? -16.489 4.501 -1.821 1.00 81.88 95 ARG A CA 1
ATOM 756 C C . ARG A 1 95 ? -15.233 4.309 -2.675 1.00 81.88 95 ARG A C 1
ATOM 758 O O . ARG A 1 95 ? -14.198 4.848 -2.272 1.00 81.88 95 ARG A O 1
ATOM 765 N N . PRO A 1 96 ? -15.324 3.555 -3.782 1.00 84.69 96 PRO A N 1
ATOM 766 C CA . PRO A 1 96 ? -16.470 2.728 -4.193 1.00 84.69 96 PRO A CA 1
ATOM 767 C C . PRO A 1 96 ? -16.794 1.648 -3.152 1.00 84.69 96 PRO A C 1
ATOM 769 O O . PRO A 1 96 ? -16.037 1.457 -2.198 1.00 84.69 96 PRO A O 1
ATOM 772 N N . ALA A 1 97 ? -17.929 0.961 -3.307 1.00 87.94 97 ALA A N 1
ATOM 773 C CA . ALA A 1 97 ? -18.338 -0.151 -2.444 1.00 87.94 97 ALA A CA 1
ATOM 774 C C . ALA A 1 97 ? -17.489 -1.417 -2.705 1.00 87.94 97 ALA A C 1
ATOM 776 O O . ALA A 1 97 ? -18.012 -2.486 -2.992 1.00 87.94 97 ALA A O 1
ATOM 777 N N . ALA A 1 98 ? -16.167 -1.265 -2.635 1.00 92.62 98 ALA A N 1
ATOM 778 C CA . ALA A 1 98 ? -15.161 -2.287 -2.881 1.00 92.62 98 ALA A CA 1
ATOM 779 C C . ALA A 1 98 ? -14.118 -2.248 -1.745 1.00 92.62 98 ALA A C 1
ATOM 781 O O . ALA A 1 98 ? -12.991 -1.776 -1.938 1.00 92.62 98 ALA A O 1
ATOM 782 N N . PRO A 1 99 ? -14.490 -2.676 -0.525 1.00 95.31 99 PRO A N 1
ATOM 783 C CA . PRO A 1 99 ? -13.585 -2.646 0.611 1.00 95.31 99 PRO A CA 1
ATOM 784 C C . PRO A 1 99 ? -12.446 -3.656 0.453 1.00 95.31 99 PRO A C 1
ATOM 786 O O . PRO A 1 99 ? -12.654 -4.828 0.159 1.00 95.31 99 PRO A O 1
ATOM 789 N N . VAL A 1 100 ? -11.225 -3.212 0.716 1.00 96.69 100 VAL A N 1
ATOM 790 C CA . VAL A 1 100 ? -10.027 -4.068 0.731 1.00 96.69 100 VAL A CA 1
ATOM 791 C C . VAL A 1 100 ? -9.485 -4.284 2.141 1.00 96.69 100 VAL A C 1
ATOM 793 O O . VAL A 1 100 ? -8.685 -5.186 2.372 1.00 96.69 100 VAL A O 1
ATOM 796 N N . LEU A 1 101 ? -9.955 -3.487 3.103 1.00 97.31 101 LEU A N 1
ATOM 797 C CA . LEU A 1 101 ? -9.536 -3.522 4.497 1.00 97.31 101 LEU A CA 1
ATOM 798 C C . LEU A 1 101 ? -10.730 -3.575 5.446 1.00 97.31 101 LEU A C 1
ATOM 800 O O . LEU A 1 101 ? -11.776 -2.966 5.203 1.00 97.31 101 LEU A O 1
ATOM 804 N N . LYS A 1 102 ? -10.504 -4.221 6.585 1.00 96.94 102 LYS A N 1
ATOM 805 C CA . LYS A 1 102 ? -11.324 -4.154 7.791 1.00 96.94 102 LYS A CA 1
ATOM 806 C C . LYS A 1 102 ? -10.573 -3.400 8.870 1.00 96.94 102 LYS A C 1
ATOM 808 O O . LYS A 1 102 ? -9.358 -3.544 8.989 1.00 96.94 102 LYS A O 1
ATOM 813 N N . MET A 1 103 ? -11.284 -2.591 9.643 1.00 96.69 103 MET A N 1
ATOM 814 C CA . MET A 1 103 ? -10.677 -1.753 10.670 1.00 96.69 103 MET A CA 1
ATOM 815 C C . MET A 1 103 ? -11.496 -1.745 11.958 1.00 96.69 103 MET A C 1
ATOM 817 O O . MET A 1 103 ? -12.720 -1.878 11.935 1.00 96.69 103 MET A O 1
ATOM 821 N N . GLY A 1 104 ? -10.811 -1.499 13.072 1.00 95.62 104 GLY A N 1
ATOM 822 C CA . GLY A 1 104 ? -11.438 -1.284 14.374 1.00 95.62 104 GLY A CA 1
ATOM 823 C C . GLY A 1 104 ? -11.782 -2.573 15.129 1.00 95.62 104 GLY A C 1
ATOM 824 O O . GLY A 1 104 ? -11.610 -3.681 14.605 1.00 95.62 104 GLY A O 1
ATOM 825 N N . PRO A 1 105 ? -12.261 -2.436 16.377 1.00 95.88 105 PRO A N 1
ATOM 826 C CA . PRO A 1 105 ? -12.360 -3.541 17.326 1.00 95.88 105 PRO A CA 1
ATOM 827 C C . PRO A 1 105 ? -13.336 -4.618 16.864 1.00 95.88 105 PRO A C 1
ATOM 829 O O . PRO A 1 105 ? -12.996 -5.794 16.895 1.00 95.88 105 PRO A O 1
ATOM 832 N N . THR A 1 106 ? -14.506 -4.235 16.358 1.00 92.62 106 THR A N 1
ATOM 833 C CA . THR A 1 106 ? -15.534 -5.196 15.937 1.00 92.62 106 THR A CA 1
ATOM 834 C C . THR A 1 106 ? -15.097 -6.035 14.742 1.00 92.62 106 THR A C 1
ATOM 836 O O . THR A 1 106 ? -15.465 -7.198 14.636 1.00 92.62 106 THR A O 1
ATOM 839 N N . ALA A 1 107 ? -14.315 -5.464 13.822 1.00 92.75 107 ALA A N 1
ATOM 840 C CA . ALA A 1 107 ? -13.911 -6.169 12.609 1.00 92.75 107 ALA A CA 1
ATOM 841 C C . ALA A 1 107 ? -12.598 -6.953 12.766 1.00 92.75 107 ALA A C 1
ATOM 843 O O . ALA A 1 107 ? -12.372 -7.895 12.014 1.00 92.75 107 ALA A O 1
ATOM 844 N N . THR A 1 108 ? -11.730 -6.550 13.701 1.00 94.00 108 THR A N 1
ATOM 845 C CA . THR A 1 108 ? -10.354 -7.075 13.814 1.00 94.00 108 THR A CA 1
ATOM 846 C C . THR A 1 108 ? -10.000 -7.632 15.196 1.00 94.00 108 THR A C 1
ATOM 848 O O . THR A 1 108 ? -8.916 -8.179 15.369 1.00 94.00 108 THR A O 1
ATOM 851 N N . GLY A 1 109 ? -10.854 -7.448 16.205 1.00 94.00 109 GLY A N 1
ATOM 852 C CA . GLY A 1 109 ? -10.545 -7.734 17.611 1.00 94.00 109 GLY A CA 1
ATOM 853 C C . GLY A 1 109 ? -9.612 -6.712 18.278 1.00 94.00 109 GLY A C 1
ATOM 854 O O . GLY A 1 109 ? -9.404 -6.772 19.487 1.00 94.00 109 GLY A O 1
ATOM 855 N N . MET A 1 110 ? -9.070 -5.745 17.529 1.00 95.44 110 MET A N 1
ATOM 856 C CA . MET A 1 110 ? -8.109 -4.752 18.019 1.00 95.44 110 MET A CA 1
ATOM 857 C C . MET A 1 110 ? -8.665 -3.335 17.855 1.00 95.44 110 MET A C 1
ATOM 859 O O . MET A 1 110 ? -9.139 -2.958 16.783 1.00 95.44 110 MET A O 1
ATOM 863 N N . LYS A 1 111 ? -8.564 -2.501 18.900 1.00 94.75 111 LYS A N 1
ATOM 864 C CA . LYS A 1 111 ? -9.115 -1.130 18.892 1.00 94.75 111 LYS A CA 1
ATOM 865 C C . LYS A 1 111 ? -8.609 -0.295 17.711 1.00 94.75 111 LYS A C 1
ATOM 867 O O . LYS A 1 111 ? -9.394 0.399 17.075 1.00 94.75 111 LYS A O 1
ATOM 872 N N . TRP A 1 112 ? -7.318 -0.389 17.403 1.00 95.69 112 TRP A N 1
ATOM 873 C CA . TRP A 1 112 ? -6.680 0.286 16.269 1.00 95.69 112 TRP A CA 1
ATOM 874 C C . TRP A 1 112 ? -6.233 -0.713 15.193 1.00 95.69 112 TRP A C 1
ATOM 876 O O . TRP A 1 112 ? -5.257 -0.471 14.483 1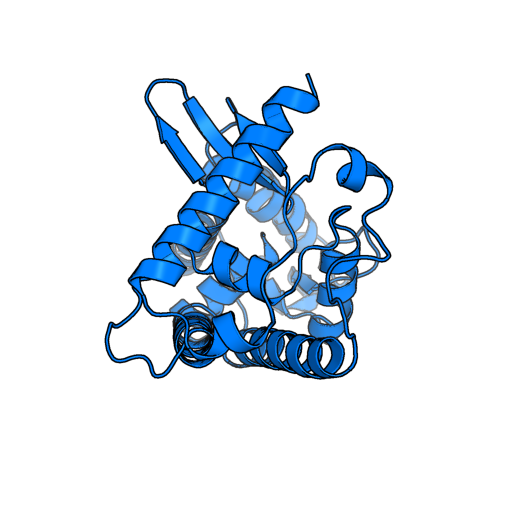.00 95.69 112 TRP A O 1
ATOM 886 N N . GLY A 1 113 ? -6.933 -1.844 15.088 1.00 96.81 113 GLY A N 1
ATOM 887 C CA . GLY A 1 113 ? -6.583 -2.914 14.167 1.00 96.81 113 GLY A CA 1
ATOM 888 C C . GLY A 1 113 ? -6.912 -2.597 12.719 1.00 96.81 113 GLY A C 1
ATOM 889 O O . GLY A 1 113 ? -7.939 -1.978 12.427 1.00 96.81 113 GLY A O 1
ATOM 890 N N . ILE A 1 114 ? -6.057 -3.082 11.822 1.00 97.75 114 ILE A N 1
ATOM 891 C CA . ILE A 1 114 ? -6.322 -3.206 10.389 1.00 97.75 114 ILE A CA 1
ATOM 892 C C . ILE A 1 114 ? -6.031 -4.648 9.958 1.00 97.75 114 ILE A C 1
ATOM 894 O O . ILE A 1 114 ? -4.975 -5.191 10.289 1.00 97.75 114 ILE A O 1
ATOM 898 N N . SER A 1 115 ? -6.941 -5.247 9.194 1.00 97.69 115 SER A N 1
ATOM 899 C CA . SER A 1 115 ? -6.764 -6.544 8.532 1.00 97.69 115 SER A CA 1
ATOM 900 C C . SER A 1 115 ? -7.331 -6.508 7.110 1.00 97.69 115 SER A C 1
ATOM 902 O O . SER A 1 115 ? -8.027 -5.562 6.728 1.00 97.69 115 SER A O 1
ATOM 904 N N . TYR A 1 116 ? -7.055 -7.542 6.319 1.00 97.94 116 TYR A N 1
ATOM 905 C CA . TYR A 1 116 ? -7.674 -7.711 5.004 1.00 97.94 116 TYR A CA 1
ATOM 906 C C . TYR A 1 116 ? -9.191 -7.922 5.125 1.00 97.94 116 TYR A C 1
ATOM 908 O O . TYR A 1 116 ? -9.676 -8.532 6.080 1.00 97.94 116 TYR A O 1
ATOM 916 N N . HIS A 1 117 ? -9.937 -7.410 4.147 1.00 97.62 117 HIS A N 1
ATOM 917 C CA . HIS A 1 117 ? -11.315 -7.838 3.887 1.00 97.62 117 HIS A CA 1
ATOM 918 C C . HIS A 1 117 ? -11.309 -9.204 3.183 1.00 97.62 117 HIS A C 1
ATOM 920 O O . HIS A 1 117 ? -10.383 -9.455 2.424 1.00 97.62 117 HIS A O 1
ATOM 926 N N . GLU A 1 118 ? -12.301 -10.081 3.374 1.00 95.69 118 GLU A N 1
ATOM 927 C CA . GLU A 1 118 ? -12.313 -11.411 2.725 1.00 95.69 118 GLU A CA 1
ATOM 928 C C . GLU A 1 118 ? -12.240 -11.282 1.200 1.00 95.69 118 GLU A C 1
ATOM 930 O O . GLU A 1 118 ? -11.395 -11.887 0.549 1.00 95.69 118 GLU A O 1
ATOM 935 N N . ASP A 1 119 ? -13.062 -10.391 0.650 1.00 95.38 119 ASP A N 1
ATOM 936 C CA . ASP A 1 119 ? -13.134 -10.121 -0.789 1.00 95.38 119 ASP A CA 1
ATOM 937 C C . ASP A 1 119 ? -12.101 -9.098 -1.287 1.00 95.38 119 ASP A C 1
ATOM 939 O O . ASP A 1 119 ? -12.302 -8.448 -2.314 1.00 95.38 119 ASP A O 1
ATOM 943 N N . TRP A 1 120 ? -10.992 -8.884 -0.569 1.00 95.44 120 TRP A N 1
ATOM 944 C CA . TRP A 1 120 ? -10.058 -7.818 -0.941 1.00 95.44 120 TRP A CA 1
ATOM 945 C C . TRP A 1 120 ? -9.513 -7.981 -2.366 1.00 95.44 120 TRP A C 1
ATOM 947 O O . TRP A 1 120 ? -9.319 -6.980 -3.045 1.00 95.44 120 TRP A O 1
ATOM 957 N N . MET A 1 121 ? -9.287 -9.207 -2.854 1.00 93.19 121 MET A N 1
ATOM 958 C CA . MET A 1 121 ? -8.711 -9.435 -4.187 1.00 93.19 121 MET A CA 1
ATOM 959 C C . MET A 1 121 ? -9.643 -8.972 -5.311 1.00 93.19 121 MET A C 1
ATOM 961 O O . MET A 1 121 ? -9.206 -8.298 -6.245 1.00 93.19 121 MET A O 1
ATOM 965 N N . SER A 1 122 ? -10.929 -9.321 -5.231 1.00 90.94 122 SER A N 1
ATOM 966 C CA . SER A 1 122 ? -11.943 -8.904 -6.206 1.00 90.94 122 SER A CA 1
ATOM 967 C C . SER A 1 122 ? -12.226 -7.407 -6.082 1.00 90.94 122 SER A C 1
ATOM 969 O O . SER A 1 122 ? -12.269 -6.703 -7.090 1.00 90.94 122 SER A O 1
ATOM 971 N N . ASN A 1 123 ? -12.295 -6.891 -4.856 1.00 93.06 123 ASN A N 1
ATOM 972 C CA . ASN A 1 123 ? -12.515 -5.471 -4.590 1.00 93.06 123 ASN A CA 1
ATOM 973 C C . ASN A 1 123 ? -11.339 -4.596 -5.033 1.00 93.06 123 ASN A C 1
ATOM 975 O O . ASN A 1 123 ? -11.535 -3.500 -5.558 1.00 93.06 123 ASN A O 1
ATOM 979 N N . PHE A 1 124 ? -10.107 -5.083 -4.897 1.00 90.25 124 PHE A N 1
ATOM 980 C CA . PHE A 1 124 ? -8.928 -4.347 -5.336 1.00 90.25 124 PHE A CA 1
ATOM 981 C C . PHE A 1 124 ? -8.935 -4.126 -6.849 1.00 90.25 124 PHE A C 1
ATOM 983 O O . PHE A 1 124 ? -8.509 -3.077 -7.321 1.00 90.25 124 PHE A O 1
ATOM 990 N N . LEU A 1 125 ? -9.500 -5.059 -7.615 1.00 83.62 125 LEU A N 1
ATOM 991 C CA . LEU A 1 125 ? -9.668 -4.899 -9.058 1.00 83.62 125 LEU A CA 1
ATOM 992 C C . LEU A 1 125 ? -10.667 -3.817 -9.419 1.00 83.62 125 LEU A C 1
ATOM 994 O O . LEU A 1 125 ? -10.414 -3.067 -10.355 1.00 83.62 125 LEU A O 1
ATOM 998 N N . VAL A 1 126 ? -11.758 -3.709 -8.666 1.00 84.19 126 VAL A N 1
ATOM 999 C CA . VAL A 1 126 ? -12.717 -2.613 -8.831 1.00 84.19 126 VAL A CA 1
ATOM 1000 C C . VAL A 1 126 ? -12.022 -1.276 -8.565 1.00 84.19 126 VAL A C 1
ATOM 1002 O O . VAL A 1 126 ? -12.148 -0.354 -9.364 1.00 84.19 126 VAL A O 1
ATOM 1005 N N . LEU A 1 127 ? -11.202 -1.195 -7.511 1.00 82.81 127 LEU A N 1
ATOM 1006 C CA . LEU A 1 127 ? -10.426 0.012 -7.198 1.00 82.81 127 LEU A CA 1
ATOM 1007 C C . LEU A 1 127 ? -9.392 0.364 -8.278 1.00 82.81 127 LEU A C 1
ATOM 1009 O O . LEU A 1 127 ? -9.175 1.541 -8.551 1.00 82.81 127 LEU A O 1
ATOM 1013 N N . LEU A 1 128 ? -8.750 -0.634 -8.892 1.00 77.50 128 LEU A N 1
ATOM 1014 C CA . LEU A 1 128 ? -7.834 -0.423 -10.018 1.00 77.50 128 LEU A CA 1
ATOM 1015 C C . LEU A 1 128 ? -8.571 -0.091 -11.327 1.00 77.50 128 LEU A C 1
ATOM 1017 O O . LEU A 1 128 ? -8.003 0.559 -12.196 1.00 77.50 128 LEU A O 1
ATOM 1021 N N . ALA A 1 129 ? -9.824 -0.513 -11.493 1.00 68.44 129 ALA A N 1
ATOM 1022 C CA . ALA A 1 129 ? -10.623 -0.180 -12.671 1.00 68.44 129 ALA A CA 1
ATOM 1023 C C . ALA A 1 129 ? -11.155 1.264 -12.638 1.00 68.44 129 ALA A C 1
ATOM 1025 O O . ALA A 1 129 ? -11.405 1.846 -13.690 1.00 68.44 129 ALA A O 1
ATOM 1026 N N . GLU A 1 130 ? -11.304 1.864 -11.452 1.00 63.94 130 GLU A N 1
ATOM 1027 C CA . GLU A 1 130 ? -11.719 3.267 -11.314 1.00 63.94 130 GLU A CA 1
ATOM 1028 C C . GLU A 1 130 ? -10.645 4.281 -11.713 1.00 63.94 130 GLU A C 1
ATOM 1030 O O . GLU A 1 130 ? -10.966 5.438 -12.007 1.00 63.94 130 GLU A O 1
ATOM 1035 N N . THR A 1 131 ? -9.369 3.890 -11.736 1.00 57.88 131 THR A N 1
ATOM 1036 C CA . THR A 1 131 ? -8.340 4.777 -12.275 1.00 57.88 131 THR A CA 1
ATOM 1037 C C . THR A 1 131 ? -8.631 5.006 -13.753 1.00 57.88 131 THR A C 1
ATOM 1039 O O . THR A 1 131 ? -8.558 4.084 -14.556 1.00 57.88 131 THR A O 1
ATOM 1042 N N . LYS A 1 132 ? -8.974 6.255 -14.110 1.00 44.38 132 LYS A N 1
ATOM 1043 C CA . LYS A 1 132 ? -9.420 6.709 -15.449 1.00 44.38 132 LYS A CA 1
ATOM 1044 C C . LYS A 1 132 ? -8.438 6.419 -16.600 1.00 44.38 132 LYS A C 1
ATOM 1046 O O . LYS A 1 132 ? -8.702 6.788 -17.739 1.00 44.38 132 LYS A O 1
ATOM 1051 N N . SER A 1 133 ? -7.303 5.796 -16.300 1.00 47.59 133 SER A N 1
ATOM 1052 C CA . SER A 1 133 ? -6.291 5.340 -17.238 1.00 47.59 133 SER A CA 1
ATOM 1053 C C . SER A 1 133 ? -6.295 3.815 -17.260 1.00 47.59 133 SER A C 1
ATOM 1055 O O . SER A 1 133 ? -6.079 3.181 -16.229 1.00 47.59 133 SER A O 1
ATOM 1057 N N . SER A 1 134 ? -6.479 3.225 -18.441 1.00 51.19 134 SER A N 1
ATOM 1058 C CA . SER A 1 134 ? -6.338 1.786 -18.691 1.00 51.19 134 SER A CA 1
ATOM 1059 C C . SER A 1 134 ? -4.862 1.363 -18.667 1.00 51.19 134 SER A C 1
ATOM 1061 O O . SER A 1 134 ? -4.320 0.880 -19.663 1.00 51.19 134 SER A O 1
ATOM 1063 N N . THR A 1 135 ? -4.171 1.618 -17.559 1.00 58.97 135 THR A N 1
ATOM 1064 C CA . THR A 1 135 ? -2.763 1.256 -17.402 1.00 58.97 135 THR A CA 1
ATOM 1065 C C . THR A 1 135 ? -2.677 -0.240 -17.121 1.00 58.97 135 THR A C 1
ATOM 1067 O O . THR A 1 135 ? -3.245 -0.714 -16.138 1.00 58.97 135 THR A O 1
ATOM 1070 N N . ALA A 1 136 ? -1.975 -0.980 -17.981 1.00 71.62 136 ALA A N 1
ATOM 1071 C CA . ALA A 1 136 ? -1.802 -2.423 -17.841 1.00 71.62 136 ALA A CA 1
ATOM 1072 C C . ALA A 1 136 ? -1.176 -2.784 -16.480 1.00 71.62 136 ALA A C 1
ATOM 1074 O O . ALA A 1 136 ? -0.327 -2.053 -15.956 1.00 71.62 136 ALA A O 1
ATOM 1075 N N . ALA A 1 137 ? -1.555 -3.929 -15.916 1.00 78.25 137 ALA A N 1
ATOM 1076 C CA . ALA A 1 137 ? -1.025 -4.452 -14.663 1.00 78.25 137 ALA A CA 1
ATOM 1077 C C . ALA A 1 137 ? 0.500 -4.596 -14.704 1.00 78.25 137 ALA A C 1
ATOM 1079 O O . ALA A 1 137 ? 1.148 -4.386 -13.681 1.00 78.25 137 ALA A O 1
ATOM 1080 N N . LEU A 1 138 ? 1.085 -4.880 -15.875 1.00 80.06 138 LEU A N 1
ATOM 1081 C CA . LEU A 1 138 ? 2.538 -4.854 -16.060 1.00 80.06 138 LEU A CA 1
ATOM 1082 C C . LEU A 1 138 ? 3.146 -3.467 -15.796 1.00 80.06 138 LEU A C 1
ATOM 1084 O O . LEU A 1 138 ? 4.102 -3.359 -15.030 1.00 80.06 138 LEU A O 1
ATOM 1088 N N . ASP A 1 139 ? 2.597 -2.408 -16.392 1.00 75.31 139 ASP A N 1
ATOM 1089 C CA . ASP A 1 139 ? 3.103 -1.041 -16.211 1.00 75.31 139 ASP A CA 1
ATOM 1090 C C . ASP A 1 139 ? 2.896 -0.566 -14.761 1.00 75.31 139 ASP A C 1
ATOM 1092 O O . ASP A 1 139 ? 3.773 0.070 -14.173 1.00 75.31 139 ASP A O 1
ATOM 1096 N N . LEU A 1 140 ? 1.768 -0.936 -14.146 1.00 80.88 140 LEU A N 1
ATOM 1097 C CA . LEU A 1 140 ? 1.509 -0.682 -12.728 1.00 80.88 140 LEU A CA 1
ATOM 1098 C C . LEU A 1 140 ? 2.502 -1.418 -11.821 1.00 80.88 140 LEU A C 1
ATOM 1100 O O . LEU A 1 140 ? 3.016 -0.818 -10.878 1.00 80.88 140 LEU A O 1
ATOM 1104 N N . ALA A 1 141 ? 2.808 -2.683 -12.117 1.00 85.62 141 ALA A N 1
ATOM 1105 C CA . ALA A 1 141 ? 3.789 -3.470 -11.378 1.00 85.62 141 ALA A CA 1
ATOM 1106 C C . ALA A 1 141 ? 5.198 -2.867 -11.486 1.00 85.62 141 ALA A C 1
ATOM 1108 O O . ALA A 1 141 ? 5.901 -2.756 -10.483 1.00 85.62 141 ALA A O 1
ATOM 1109 N N . VAL A 1 142 ? 5.593 -2.408 -12.678 1.00 83.31 142 VAL A N 1
ATOM 1110 C CA . VAL A 1 142 ? 6.847 -1.662 -12.873 1.00 83.31 142 VAL A CA 1
ATOM 1111 C C . VAL A 1 142 ? 6.850 -0.401 -12.010 1.00 83.31 142 VAL A C 1
ATOM 1113 O O . VAL A 1 142 ? 7.818 -0.149 -11.293 1.00 83.31 142 VAL A O 1
ATOM 1116 N N . PHE A 1 143 ? 5.756 0.361 -12.015 1.00 82.69 143 PHE A N 1
ATOM 1117 C CA . PHE A 1 143 ? 5.649 1.600 -11.248 1.00 82.69 143 PHE A CA 1
ATOM 1118 C C . PHE A 1 143 ? 5.762 1.386 -9.728 1.00 82.69 143 PHE A C 1
ATOM 1120 O O . PHE A 1 143 ? 6.473 2.134 -9.050 1.00 82.69 143 PHE A O 1
ATOM 1127 N N . ILE A 1 144 ? 5.080 0.378 -9.175 1.00 88.00 144 ILE A N 1
ATOM 1128 C CA . ILE A 1 144 ? 5.130 0.077 -7.732 1.00 88.00 144 ILE A CA 1
ATOM 1129 C C . ILE A 1 144 ? 6.421 -0.636 -7.315 1.00 88.00 144 ILE A C 1
ATOM 1131 O O . ILE A 1 144 ? 6.644 -0.806 -6.123 1.00 88.00 144 ILE A O 1
ATOM 1135 N N . CYS A 1 145 ? 7.269 -1.050 -8.256 1.00 87.31 145 CYS A N 1
ATOM 1136 C CA . CYS A 1 145 ? 8.591 -1.623 -7.991 1.00 87.31 145 CYS A CA 1
ATOM 1137 C C . CYS A 1 145 ? 9.739 -0.706 -8.452 1.00 87.31 145 CYS A C 1
ATOM 1139 O O . CYS A 1 145 ? 10.881 -1.155 -8.521 1.00 87.31 145 CYS A O 1
ATOM 1141 N N . ARG A 1 146 ? 9.467 0.567 -8.771 1.00 84.25 146 ARG A N 1
ATOM 1142 C CA . ARG A 1 146 ? 10.460 1.491 -9.351 1.00 84.25 146 ARG A CA 1
ATOM 1143 C C . ARG A 1 146 ? 11.663 1.778 -8.447 1.00 84.25 146 ARG A C 1
ATOM 1145 O O . ARG A 1 146 ? 12.753 2.030 -8.941 1.00 84.25 146 ARG A O 1
ATOM 1152 N N . ASP A 1 147 ? 11.469 1.731 -7.134 1.00 81.75 147 ASP A N 1
ATOM 1153 C CA . ASP A 1 147 ? 12.498 1.923 -6.106 1.00 81.75 147 ASP A CA 1
ATOM 1154 C C . ASP A 1 147 ? 13.226 0.618 -5.736 1.00 81.75 147 ASP A C 1
ATOM 1156 O O . ASP A 1 147 ? 14.097 0.615 -4.866 1.00 81.75 147 ASP A O 1
ATOM 1160 N N . CYS A 1 148 ? 12.886 -0.505 -6.377 1.00 85.12 148 CYS A N 1
ATOM 1161 C CA . CYS A 1 148 ? 13.528 -1.793 -6.136 1.00 85.12 148 CYS A CA 1
ATOM 1162 C C . CYS A 1 148 ? 14.786 -1.975 -7.000 1.00 85.12 148 CYS A C 1
ATOM 1164 O O . CYS A 1 148 ? 14.847 -1.568 -8.160 1.00 85.12 148 CYS A O 1
ATOM 1166 N N . SER A 1 149 ? 15.788 -2.667 -6.455 1.00 81.81 149 SER A N 1
ATOM 1167 C CA . SER A 1 149 ? 16.984 -3.053 -7.204 1.00 81.81 149 SER A CA 1
ATOM 1168 C C . SER A 1 149 ? 16.753 -4.358 -7.969 1.00 81.81 149 SER A C 1
ATOM 1170 O O . SER A 1 149 ? 16.420 -5.397 -7.393 1.00 81.81 149 SER A O 1
ATOM 1172 N N . PHE A 1 150 ? 16.947 -4.321 -9.287 1.00 78.56 150 PHE A N 1
ATOM 1173 C CA . PHE A 1 150 ? 16.822 -5.493 -10.154 1.00 78.56 150 PHE A CA 1
ATOM 1174 C C . PHE A 1 150 ? 18.186 -6.158 -10.380 1.00 78.56 150 PHE A C 1
ATOM 1176 O O . PHE A 1 150 ? 19.162 -5.501 -10.753 1.00 78.56 150 PHE A O 1
ATOM 1183 N N . GLU A 1 151 ? 18.241 -7.470 -10.149 1.00 75.56 151 GLU A N 1
ATOM 1184 C CA . GLU A 1 151 ? 19.437 -8.292 -10.359 1.00 75.56 151 GLU A CA 1
ATOM 1185 C C . GLU A 1 151 ? 19.719 -8.467 -11.857 1.00 75.56 151 GLU A C 1
ATOM 1187 O O . GLU A 1 151 ? 18.803 -8.650 -12.658 1.00 75.56 151 GLU A O 1
ATOM 1192 N N . GLU A 1 152 ? 20.995 -8.427 -12.240 1.00 68.06 152 GLU A N 1
ATOM 1193 C CA . GLU A 1 152 ? 21.420 -8.507 -13.649 1.00 68.06 152 GLU A CA 1
ATOM 1194 C C . GLU A 1 152 ? 21.230 -9.894 -14.260 1.00 68.06 152 GLU A C 1
ATOM 1196 O O . GLU A 1 152 ? 21.091 -10.025 -15.472 1.00 68.06 152 GLU A O 1
ATOM 1201 N N . THR A 1 153 ? 21.177 -10.920 -13.415 1.00 70.19 153 THR A N 1
ATOM 1202 C CA . THR A 1 153 ? 21.020 -12.327 -13.796 1.00 70.19 153 THR A CA 1
ATOM 1203 C C . THR A 1 153 ? 19.561 -12.753 -13.957 1.00 70.19 153 THR A C 1
ATOM 1205 O O . THR A 1 153 ? 19.291 -13.926 -14.212 1.00 70.19 153 THR A O 1
ATOM 1208 N N . ALA A 1 154 ? 18.598 -11.840 -13.797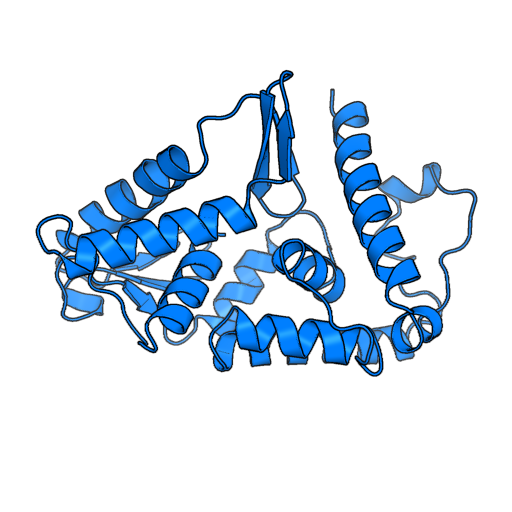 1.00 67.94 154 ALA A N 1
ATOM 1209 C CA . ALA A 1 154 ? 17.194 -12.183 -13.961 1.00 67.94 154 ALA A CA 1
ATOM 1210 C C . ALA A 1 154 ? 16.908 -12.598 -15.415 1.00 67.94 154 ALA A C 1
ATOM 1212 O O . ALA A 1 154 ? 17.200 -11.857 -16.351 1.00 67.94 154 ALA A O 1
ATOM 1213 N N . GLY A 1 155 ? 16.301 -13.774 -15.602 1.00 69.38 155 GLY A N 1
ATOM 1214 C CA . GLY A 1 155 ? 16.008 -14.374 -16.913 1.00 69.38 155 GLY A CA 1
ATOM 1215 C C . GLY A 1 155 ? 14.910 -13.677 -17.730 1.00 69.38 155 GLY A C 1
ATOM 1216 O O . GLY A 1 155 ? 14.221 -14.340 -18.498 1.00 69.38 155 GLY A O 1
ATOM 1217 N N . GLY A 1 156 ? 14.699 -12.374 -17.530 1.00 73.81 156 GLY A N 1
ATOM 1218 C CA . GLY A 1 156 ? 13.691 -11.559 -18.209 1.00 73.81 156 GLY A CA 1
ATOM 1219 C C . GLY A 1 156 ? 12.915 -10.640 -17.262 1.00 73.81 156 GLY A C 1
ATOM 1220 O O . GLY A 1 156 ? 12.995 -10.755 -16.036 1.00 73.81 156 GLY A O 1
ATOM 1221 N N . LEU A 1 157 ? 12.119 -9.740 -17.847 1.00 77.00 157 LEU A N 1
ATOM 1222 C CA . LEU A 1 157 ? 11.346 -8.720 -17.130 1.00 77.00 157 LEU A CA 1
ATOM 1223 C C . LEU A 1 157 ? 10.354 -9.313 -16.119 1.00 77.00 157 LEU A C 1
ATOM 1225 O O . LEU A 1 157 ? 10.345 -8.916 -14.957 1.00 77.00 157 LEU A O 1
ATOM 1229 N N . ILE A 1 158 ? 9.522 -10.265 -16.552 1.00 81.81 158 ILE A N 1
ATOM 1230 C CA . ILE A 1 158 ? 8.470 -10.845 -15.705 1.00 81.81 158 ILE A CA 1
ATOM 1231 C C . ILE A 1 158 ? 9.062 -11.614 -14.514 1.00 81.81 158 ILE A C 1
ATOM 1233 O O . ILE A 1 158 ? 8.632 -11.344 -13.392 1.00 81.81 158 ILE A O 1
ATOM 1237 N N . PRO A 1 159 ? 10.068 -12.498 -14.680 1.00 83.62 159 PRO A N 1
ATOM 1238 C CA . PRO A 1 159 ? 10.745 -13.117 -13.540 1.00 83.62 159 PRO A CA 1
ATOM 1239 C C . PRO A 1 159 ? 11.375 -12.097 -12.580 1.00 83.62 159 PRO A C 1
ATOM 1241 O O . PRO A 1 159 ? 11.260 -12.245 -11.362 1.00 83.62 159 PRO A O 1
ATOM 1244 N N . ALA A 1 160 ? 11.998 -11.038 -13.113 1.00 84.44 160 ALA A N 1
ATOM 1245 C CA . ALA A 1 160 ? 12.605 -9.985 -12.302 1.00 84.44 160 ALA A CA 1
ATOM 1246 C C . ALA A 1 160 ? 11.555 -9.225 -11.473 1.00 84.44 160 ALA A C 1
ATOM 1248 O O . ALA A 1 160 ? 11.726 -9.064 -10.265 1.00 84.44 160 ALA A O 1
ATOM 1249 N N . LEU A 1 161 ? 10.453 -8.804 -12.104 1.00 85.25 161 LEU A N 1
ATOM 1250 C CA . LEU A 1 161 ? 9.333 -8.130 -11.442 1.00 85.25 161 LEU A CA 1
ATOM 1251 C C . LEU A 1 161 ? 8.655 -9.033 -10.417 1.00 85.25 161 LEU A C 1
ATOM 1253 O O . LEU A 1 161 ? 8.445 -8.603 -9.289 1.00 85.25 161 LEU A O 1
ATOM 1257 N N . SER A 1 162 ? 8.385 -10.290 -10.769 1.00 91.31 162 SER A N 1
ATOM 1258 C CA . SER A 1 162 ? 7.786 -11.270 -9.856 1.00 91.31 162 SER A CA 1
ATOM 1259 C C . SER A 1 162 ? 8.626 -11.400 -8.589 1.00 91.31 162 SER A C 1
ATOM 1261 O O . SER A 1 162 ? 8.105 -11.269 -7.483 1.00 91.31 162 SER A O 1
ATOM 1263 N N . LYS A 1 163 ? 9.953 -11.539 -8.728 1.00 90.88 163 LYS A N 1
ATOM 1264 C CA . LYS A 1 163 ? 10.873 -11.592 -7.583 1.00 90.88 163 LYS A CA 1
ATOM 1265 C C . LYS A 1 163 ? 10.775 -10.344 -6.699 1.00 90.88 163 LYS A C 1
ATOM 1267 O O . LYS A 1 163 ? 10.778 -10.478 -5.478 1.00 90.88 163 LYS A O 1
ATOM 1272 N N . GLN A 1 164 ? 10.682 -9.146 -7.281 1.00 91.75 164 GLN A N 1
ATOM 1273 C CA . GLN A 1 164 ? 10.535 -7.913 -6.497 1.00 91.75 164 GLN A CA 1
ATOM 1274 C C . GLN A 1 164 ? 9.167 -7.805 -5.821 1.00 91.75 164 GLN A C 1
ATOM 1276 O O . GLN A 1 164 ? 9.100 -7.409 -4.659 1.00 91.75 164 GLN A O 1
ATOM 1281 N N . LEU A 1 165 ? 8.094 -8.231 -6.490 1.00 95.00 165 LEU A N 1
ATOM 1282 C CA . LEU A 1 165 ? 6.755 -8.283 -5.906 1.00 95.00 165 LEU A CA 1
ATOM 1283 C C . LEU A 1 165 ? 6.731 -9.189 -4.665 1.00 95.00 165 LEU A C 1
ATOM 1285 O O . LEU A 1 165 ? 6.256 -8.752 -3.623 1.00 95.00 165 LEU A O 1
ATOM 1289 N N . TYR A 1 166 ? 7.329 -10.386 -4.714 1.00 96.12 166 TYR A N 1
ATOM 1290 C CA . TYR A 1 166 ? 7.426 -11.271 -3.537 1.00 96.12 166 TYR A CA 1
ATOM 1291 C C . TYR A 1 166 ? 8.365 -10.761 -2.438 1.00 96.12 166 TYR A C 1
ATOM 1293 O O . TYR A 1 166 ? 8.213 -11.148 -1.274 1.00 96.12 166 TYR A O 1
ATOM 1301 N N . LYS A 1 167 ? 9.360 -9.935 -2.784 1.00 94.56 167 LYS A N 1
ATOM 1302 C CA . LYS A 1 167 ? 10.214 -9.268 -1.790 1.00 94.56 167 LYS A CA 1
ATOM 1303 C C . LYS A 1 167 ? 9.440 -8.167 -1.061 1.00 94.56 167 LYS A C 1
ATOM 1305 O O . LYS A 1 167 ? 9.559 -8.066 0.156 1.00 94.56 167 LYS A O 1
ATOM 1310 N N . ARG A 1 168 ? 8.649 -7.371 -1.789 1.00 95.31 168 ARG A N 1
ATOM 1311 C CA . ARG A 1 168 ? 7.953 -6.191 -1.256 1.00 95.31 168 ARG A CA 1
ATOM 1312 C C . ARG A 1 168 ? 6.625 -6.507 -0.571 1.00 95.31 168 ARG A C 1
ATOM 1314 O O . ARG A 1 168 ? 6.324 -5.910 0.456 1.00 95.31 168 ARG A O 1
ATOM 1321 N N . PHE A 1 169 ? 5.842 -7.412 -1.142 1.00 97.31 169 PHE A N 1
ATOM 1322 C CA . PHE A 1 169 ? 4.456 -7.662 -0.757 1.00 97.31 169 PHE A CA 1
ATOM 1323 C C . PHE A 1 169 ? 4.267 -9.057 -0.155 1.00 97.31 169 PHE A C 1
ATOM 1325 O O . PHE A 1 169 ? 5.152 -9.926 -0.217 1.00 97.31 169 PHE A O 1
ATOM 1332 N N . THR A 1 170 ? 3.108 -9.276 0.463 1.00 97.69 170 THR A N 1
ATOM 1333 C CA . THR A 1 170 ? 2.701 -10.609 0.919 1.00 97.69 170 THR A CA 1
ATOM 1334 C C . THR A 1 170 ? 2.604 -11.578 -0.262 1.00 97.69 170 THR A C 1
ATOM 1336 O O . THR A 1 170 ? 2.519 -11.169 -1.422 1.00 97.69 170 THR A O 1
ATOM 1339 N N . ALA A 1 171 ? 2.646 -12.885 0.018 1.00 97.00 171 ALA A N 1
ATOM 1340 C CA . ALA A 1 171 ? 2.568 -13.894 -1.037 1.00 97.00 171 ALA A CA 1
ATOM 1341 C C . ALA A 1 171 ? 1.267 -13.762 -1.843 1.00 97.00 171 ALA A C 1
ATOM 1343 O O . ALA A 1 171 ? 1.309 -13.816 -3.067 1.00 97.00 171 ALA A O 1
ATOM 1344 N N . ASP A 1 172 ? 0.144 -13.501 -1.173 1.00 96.19 172 ASP A N 1
ATOM 1345 C CA . ASP A 1 172 ? -1.162 -13.355 -1.815 1.00 96.19 172 ASP A CA 1
ATOM 1346 C C . ASP A 1 172 ? -1.221 -12.133 -2.738 1.00 96.19 172 ASP A C 1
ATOM 1348 O O . ASP A 1 172 ? -1.682 -12.235 -3.876 1.00 96.19 172 ASP A O 1
ATOM 1352 N N . MET A 1 173 ? -0.690 -10.991 -2.298 1.00 95.94 173 MET A N 1
ATOM 1353 C CA . MET A 1 173 ? -0.587 -9.787 -3.125 1.00 95.94 173 MET A CA 1
ATOM 1354 C C . MET A 1 173 ? 0.380 -9.966 -4.299 1.00 95.94 173 MET A C 1
ATOM 1356 O O . MET A 1 173 ? 0.076 -9.562 -5.423 1.00 95.94 173 MET A O 1
ATOM 1360 N N . ALA A 1 174 ? 1.528 -10.606 -4.082 1.00 96.19 174 ALA A N 1
ATOM 1361 C CA . ALA A 1 174 ? 2.464 -10.905 -5.160 1.00 96.19 174 ALA A CA 1
ATOM 1362 C C . ALA A 1 174 ? 1.845 -11.862 -6.196 1.00 96.19 174 ALA A C 1
ATOM 1364 O O . ALA A 1 174 ? 1.880 -11.568 -7.391 1.00 96.19 174 ALA A O 1
ATOM 1365 N N . ASN A 1 175 ? 1.200 -12.946 -5.749 1.00 95.38 175 ASN A N 1
ATOM 1366 C CA . ASN A 1 175 ? 0.461 -13.889 -6.597 1.00 95.38 17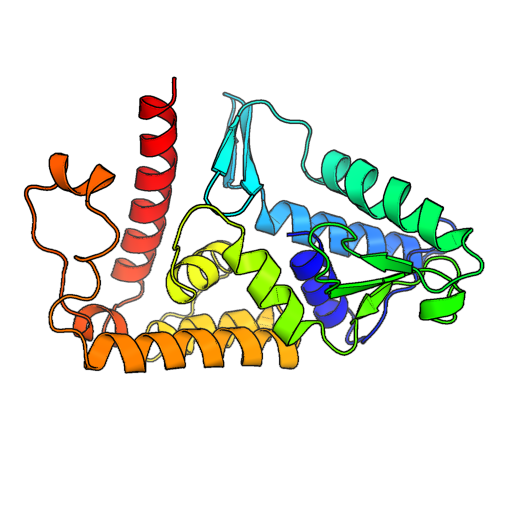5 ASN A CA 1
ATOM 1367 C C . ASN A 1 175 ? -0.627 -13.177 -7.410 1.00 95.38 175 ASN A C 1
ATOM 1369 O O . ASN A 1 175 ? -0.770 -13.418 -8.611 1.00 95.38 175 ASN A O 1
ATOM 1373 N N . PHE A 1 176 ? -1.376 -12.273 -6.772 1.00 93.00 176 PHE A N 1
ATOM 1374 C CA . PHE A 1 176 ? -2.382 -11.456 -7.439 1.00 93.00 176 PHE A CA 1
ATOM 1375 C C . PHE A 1 176 ? -1.774 -10.680 -8.617 1.00 93.00 176 PHE A C 1
ATOM 1377 O O . PHE A 1 176 ? -2.260 -10.810 -9.743 1.00 93.00 176 PHE A O 1
ATOM 1384 N N . TRP A 1 177 ? -0.681 -9.945 -8.397 1.00 91.81 177 TRP A N 1
ATOM 1385 C CA . TRP A 1 177 ? -0.014 -9.178 -9.455 1.00 91.81 177 TRP A CA 1
ATOM 1386 C C . TRP A 1 177 ? 0.542 -10.067 -10.565 1.00 91.81 177 TRP A C 1
ATOM 1388 O O . TRP A 1 177 ? 0.281 -9.803 -11.738 1.00 91.81 177 TRP A O 1
ATOM 1398 N N . VAL A 1 178 ? 1.254 -11.141 -10.215 1.00 91.44 178 VAL A N 1
ATOM 1399 C CA . VAL A 1 178 ? 1.835 -12.076 -11.193 1.00 91.44 178 VAL A CA 1
ATOM 1400 C C . VAL A 1 178 ? 0.741 -12.684 -12.070 1.00 91.44 178 VAL A C 1
ATOM 1402 O O . VAL A 1 178 ? 0.824 -12.603 -13.294 1.00 91.44 178 VAL A O 1
ATOM 1405 N N . SER A 1 179 ? -0.343 -13.179 -11.465 1.00 89.44 179 SER A N 1
ATOM 1406 C CA . SER A 1 179 ? -1.465 -13.759 -12.213 1.00 89.44 179 SER A CA 1
ATOM 1407 C C . SER A 1 179 ? -2.124 -12.754 -13.165 1.00 89.44 179 SER A C 1
ATOM 1409 O O . SER A 1 179 ? -2.601 -13.126 -14.240 1.00 89.44 179 SER A O 1
ATOM 1411 N N . ARG A 1 180 ? -2.155 -11.466 -12.799 1.00 85.81 180 ARG A N 1
ATOM 1412 C CA . ARG A 1 180 ? -2.693 -10.400 -13.650 1.00 85.81 180 ARG A CA 1
ATOM 1413 C C . ARG A 1 180 ? -1.782 -10.094 -14.829 1.00 85.81 180 ARG A C 1
ATOM 1415 O O . ARG A 1 180 ? -2.277 -10.053 -15.953 1.00 85.81 180 ARG A O 1
ATOM 1422 N N . ILE A 1 181 ? -0.481 -9.972 -14.590 1.00 83.12 181 ILE A N 1
ATOM 1423 C CA . ILE A 1 181 ? 0.528 -9.770 -15.639 1.00 83.12 181 ILE A CA 1
ATOM 1424 C C . ILE A 1 181 ? 0.497 -10.933 -16.646 1.00 83.12 181 ILE A C 1
ATOM 1426 O O . ILE A 1 181 ? 0.528 -10.721 -17.859 1.00 83.12 181 ILE A O 1
ATOM 1430 N N . GLU A 1 182 ? 0.386 -12.173 -16.167 1.00 80.19 182 GLU A N 1
ATOM 1431 C CA . GLU A 1 182 ? 0.308 -13.356 -17.030 1.00 80.19 182 GLU A CA 1
ATOM 1432 C C . GLU A 1 182 ? -0.984 -13.407 -17.853 1.00 80.19 182 GLU A C 1
ATOM 1434 O O . GLU A 1 182 ? -0.942 -13.706 -19.049 1.00 80.19 182 GLU A O 1
ATOM 1439 N N . LYS A 1 183 ? -2.132 -13.063 -17.255 1.00 75.06 183 LYS A N 1
ATOM 1440 C CA . LYS A 1 183 ? -3.408 -12.961 -17.984 1.00 75.06 183 LYS A CA 1
ATOM 1441 C C . LYS A 1 183 ? -3.348 -11.908 -19.089 1.00 75.06 183 LYS A C 1
ATOM 1443 O O . LYS A 1 183 ? -3.811 -12.170 -20.196 1.00 75.06 183 LYS A O 1
ATOM 1448 N N . GLU A 1 184 ? -2.738 -10.754 -18.829 1.00 70.06 184 GLU A N 1
ATOM 1449 C CA . GLU A 1 184 ? -2.519 -9.727 -19.856 1.00 70.06 184 GLU A CA 1
ATOM 1450 C C . GLU A 1 184 ? -1.621 -10.230 -20.987 1.00 70.06 184 GLU A C 1
ATOM 1452 O O . GLU A 1 184 ? -1.929 -10.016 -22.159 1.00 70.06 184 GLU A O 1
ATOM 1457 N N . LYS A 1 185 ? -0.559 -10.974 -20.660 1.00 58.88 185 LYS A N 1
ATOM 1458 C CA . LYS A 1 185 ? 0.314 -11.609 -21.655 1.00 58.88 185 LYS A CA 1
ATOM 1459 C C . LYS A 1 185 ? -0.445 -12.589 -22.553 1.00 58.88 185 LYS A C 1
ATOM 1461 O O . LYS A 1 185 ? -0.169 -12.647 -23.751 1.00 58.88 185 LYS A O 1
ATOM 1466 N N . LEU A 1 186 ? -1.388 -13.355 -22.003 1.00 49.94 186 LEU A N 1
ATOM 1467 C CA . LEU A 1 186 ? -2.227 -14.276 -22.777 1.00 49.94 186 LEU A CA 1
ATOM 1468 C C . LEU A 1 186 ? -3.192 -13.527 -23.701 1.00 49.94 186 LEU A C 1
ATOM 1470 O O . LEU A 1 186 ? -3.293 -13.873 -24.874 1.00 49.94 186 LEU A O 1
ATOM 1474 N N . LEU A 1 187 ? -3.839 -12.469 -23.211 1.00 46.53 187 LEU A N 1
ATOM 1475 C CA . LEU A 1 187 ? -4.734 -11.645 -24.027 1.00 46.53 187 LEU A CA 1
ATOM 1476 C C . LEU A 1 187 ? -3.971 -10.926 -25.151 1.00 46.53 187 LEU A C 1
ATOM 1478 O O . LEU A 1 187 ? -4.405 -10.941 -26.299 1.00 46.53 187 LEU A O 1
ATOM 1482 N N . ALA A 1 188 ? -2.781 -10.392 -24.866 1.00 44.66 188 ALA A N 1
ATOM 1483 C CA . ALA A 1 188 ? -1.935 -9.730 -25.857 1.00 44.66 188 ALA A CA 1
ATOM 1484 C C . ALA A 1 188 ? -1.378 -10.681 -26.936 1.00 44.66 188 ALA A C 1
ATOM 1486 O O . ALA A 1 188 ? -1.074 -10.232 -28.038 1.00 44.66 188 ALA A O 1
ATOM 1487 N N . ARG A 1 189 ? -1.262 -11.993 -26.668 1.00 38.84 189 ARG A N 1
ATOM 1488 C CA . ARG A 1 189 ? -0.869 -12.997 -27.682 1.00 38.84 189 ARG A CA 1
ATOM 1489 C C . ARG A 1 189 ? -1.931 -13.207 -28.767 1.00 38.84 189 ARG A C 1
ATOM 1491 O O . ARG A 1 189 ? -1.582 -13.678 -29.845 1.00 38.84 189 ARG A O 1
ATOM 1498 N N . HIS A 1 190 ? -3.188 -12.860 -28.492 1.00 36.19 190 HIS A N 1
ATOM 1499 C CA . HIS A 1 190 ? -4.319 -13.031 -29.410 1.00 36.19 190 HIS A CA 1
ATOM 1500 C C . HIS A 1 190 ? -4.782 -11.728 -30.078 1.00 36.19 190 HIS A C 1
ATOM 1502 O O . HIS A 1 190 ? -5.710 -11.752 -30.881 1.00 36.19 190 HIS A O 1
ATOM 1508 N N . ILE A 1 191 ? -4.123 -10.601 -29.794 1.00 36.53 191 ILE A N 1
ATOM 1509 C CA . ILE A 1 191 ? -4.427 -9.303 -30.397 1.00 36.53 191 ILE A CA 1
ATOM 1510 C C . ILE A 1 191 ? -3.245 -8.926 -31.298 1.00 36.53 191 ILE A C 1
ATOM 1512 O O . ILE A 1 191 ? -2.143 -8.681 -30.811 1.00 36.53 191 ILE A O 1
ATOM 1516 N N . ASN A 1 192 ? -3.463 -8.857 -32.617 1.00 42.25 192 ASN A N 1
ATOM 1517 C CA . ASN A 1 192 ? -2.421 -8.480 -33.593 1.00 42.25 192 ASN A CA 1
ATOM 1518 C C . ASN A 1 192 ? -1.850 -7.063 -33.366 1.00 42.25 192 ASN A C 1
ATOM 1520 O O . ASN A 1 192 ? -0.791 -6.732 -33.894 1.00 42.25 192 ASN A O 1
ATOM 1524 N N . THR A 1 193 ? -2.511 -6.247 -32.545 1.00 41.19 193 THR A N 1
ATOM 1525 C CA . THR A 1 193 ? -2.059 -4.925 -32.102 1.00 41.19 193 THR A CA 1
ATOM 1526 C C . THR A 1 193 ? -2.598 -4.608 -30.696 1.00 41.19 193 THR A C 1
ATOM 1528 O O . THR A 1 193 ? -3.703 -4.079 -30.583 1.00 41.19 193 THR A O 1
ATOM 1531 N N . PRO A 1 194 ? -1.850 -4.873 -29.607 1.00 41.03 194 PRO A N 1
ATOM 1532 C CA . PRO A 1 194 ? -2.330 -4.705 -28.224 1.00 41.03 194 PRO A CA 1
ATOM 1533 C C . PRO A 1 194 ? -2.581 -3.244 -27.789 1.00 41.03 194 PRO A C 1
ATOM 1535 O O . PRO A 1 194 ? -2.857 -2.996 -26.622 1.00 41.03 194 PRO A O 1
ATOM 1538 N N . PHE A 1 195 ? -2.489 -2.273 -28.705 1.00 43.38 195 PHE A N 1
ATOM 1539 C CA . PHE A 1 195 ? -2.509 -0.836 -28.408 1.00 43.38 195 PHE A CA 1
ATOM 1540 C C . PHE A 1 195 ? -3.509 -0.005 -29.232 1.00 43.38 195 PHE A C 1
ATOM 1542 O O . PHE A 1 195 ? -3.411 1.218 -29.188 1.00 43.38 195 PHE A O 1
ATOM 1549 N N . VAL A 1 196 ? -4.435 -0.588 -30.005 1.00 41.41 196 VAL A N 1
ATOM 1550 C CA . VAL A 1 196 ? -5.150 0.221 -31.022 1.00 41.41 196 VAL A CA 1
ATOM 1551 C C . VAL A 1 196 ? -6.584 0.624 -30.665 1.00 41.41 196 VAL A C 1
ATOM 1553 O O . VAL A 1 196 ? -6.972 1.728 -31.031 1.00 41.41 196 VAL A O 1
ATOM 1556 N N . ASP A 1 197 ? -7.346 -0.114 -29.858 1.00 40.41 197 ASP A N 1
ATOM 1557 C CA . ASP A 1 197 ? -8.804 0.124 -29.911 1.00 40.41 197 ASP A CA 1
ATOM 1558 C C . ASP A 1 197 ? -9.405 1.024 -28.813 1.00 40.41 197 ASP A C 1
ATOM 1560 O O . ASP A 1 197 ? -10.505 1.534 -28.993 1.00 40.41 197 ASP A O 1
ATOM 1564 N N . ASN A 1 198 ? -8.676 1.353 -27.737 1.00 41.84 198 ASN A N 1
ATOM 1565 C CA . ASN A 1 198 ? -9.180 2.259 -26.680 1.00 41.84 198 ASN A CA 1
ATOM 1566 C C . ASN A 1 198 ? -8.495 3.642 -26.642 1.00 41.84 198 ASN A C 1
ATOM 1568 O O . ASN A 1 198 ? -8.745 4.440 -25.740 1.00 41.84 198 ASN A O 1
ATOM 1572 N N . HIS A 1 199 ? -7.626 3.948 -27.613 1.00 42.09 199 HIS A N 1
ATOM 1573 C CA . HIS A 1 199 ? -6.768 5.144 -27.609 1.00 42.09 199 HIS A CA 1
ATOM 1574 C C . HIS A 1 199 ? -7.114 6.185 -28.687 1.00 42.09 199 HIS A C 1
ATOM 1576 O O . HIS A 1 199 ? -6.266 7.016 -29.019 1.00 42.09 199 HIS A O 1
ATOM 1582 N N . SER A 1 200 ? -8.342 6.205 -29.220 1.00 35.47 200 SER A N 1
ATOM 1583 C CA . SER A 1 200 ? -8.718 7.178 -30.262 1.00 35.47 200 SER A CA 1
ATOM 1584 C C . SER A 1 200 ? -8.491 8.659 -29.884 1.00 35.47 200 SER A C 1
ATOM 1586 O O . SER A 1 200 ? -8.073 9.403 -30.770 1.00 35.47 200 SER A O 1
ATOM 1588 N N . PRO A 1 201 ? -8.605 9.111 -28.612 1.00 41.22 201 PRO A N 1
ATOM 1589 C CA . PRO A 1 201 ? -8.303 10.504 -28.263 1.00 41.22 201 PRO A CA 1
ATOM 1590 C C . PRO A 1 201 ? -6.799 10.819 -28.169 1.00 41.22 201 PRO A C 1
ATOM 1592 O O . PRO A 1 201 ? -6.424 11.986 -28.147 1.00 41.22 201 PRO A O 1
ATOM 1595 N N . PHE A 1 202 ? -5.928 9.804 -28.105 1.00 39.59 202 PHE A N 1
ATOM 1596 C CA . PHE A 1 202 ? -4.468 9.971 -28.001 1.00 39.59 202 PHE A CA 1
ATOM 1597 C C . PHE A 1 202 ? -3.726 9.650 -29.309 1.00 39.59 202 PHE A C 1
ATOM 1599 O O . PHE A 1 202 ? -2.546 9.980 -29.446 1.00 39.59 202 PHE A O 1
ATOM 1606 N N . ALA A 1 203 ? -4.396 9.022 -30.278 1.00 34.78 203 ALA A N 1
ATOM 1607 C CA . ALA A 1 203 ? -3.809 8.592 -31.547 1.00 34.78 203 ALA A CA 1
ATOM 1608 C C . ALA A 1 203 ? -3.463 9.747 -32.507 1.00 34.78 203 ALA A C 1
ATOM 1610 O O . ALA A 1 203 ? -2.662 9.549 -33.418 1.00 34.78 203 ALA A O 1
ATOM 1611 N N . SER A 1 204 ? -3.969 10.966 -32.288 1.00 37.47 204 SER A N 1
ATOM 1612 C CA . SER A 1 204 ? -3.583 12.135 -33.096 1.00 37.47 204 SER A CA 1
ATOM 1613 C C . SER A 1 204 ? -2.130 12.585 -32.877 1.00 37.47 204 SER A C 1
ATOM 1615 O O . SER A 1 204 ? -1.628 13.404 -33.643 1.00 37.47 204 SER A O 1
ATOM 1617 N N . CYS A 1 205 ? -1.437 12.046 -31.866 1.00 38.31 205 CYS A N 1
ATOM 1618 C CA . CYS A 1 205 ? -0.078 12.454 -31.498 1.00 38.31 205 CYS A CA 1
ATOM 1619 C C . CYS A 1 205 ? 1.026 11.430 -31.836 1.00 38.31 205 CYS A C 1
ATOM 1621 O O . CYS A 1 205 ? 2.186 11.681 -31.514 1.00 38.31 205 CYS A O 1
ATOM 1623 N N . TYR A 1 206 ? 0.725 10.293 -32.478 1.00 39.59 206 TYR A N 1
ATOM 1624 C CA . TYR A 1 206 ? 1.725 9.241 -32.726 1.00 39.59 206 TYR A CA 1
ATOM 1625 C C . TYR A 1 206 ? 2.013 9.027 -34.218 1.00 39.59 206 TYR A C 1
ATOM 1627 O O . TYR A 1 206 ? 1.142 8.620 -34.980 1.00 39.59 206 TYR A O 1
ATOM 1635 N N . LYS A 1 207 ? 3.275 9.246 -34.623 1.00 40.91 207 LYS A N 1
ATOM 1636 C CA . LYS A 1 207 ? 3.815 8.877 -35.949 1.00 40.91 207 LYS A CA 1
ATOM 1637 C C . LYS A 1 207 ? 4.577 7.542 -35.965 1.00 40.91 207 LYS A C 1
ATOM 1639 O O . LYS A 1 207 ? 5.006 7.117 -37.032 1.00 40.91 207 LYS A O 1
ATOM 1644 N N . GLU A 1 208 ? 4.738 6.860 -34.830 1.00 45.88 208 GLU A N 1
ATOM 1645 C CA . GLU A 1 208 ? 5.522 5.618 -34.756 1.00 45.88 208 GLU A CA 1
ATOM 1646 C C . GLU A 1 208 ? 4.702 4.424 -34.262 1.00 45.88 208 GLU A C 1
ATOM 1648 O O . GLU A 1 208 ? 3.919 4.525 -33.315 1.00 45.88 208 GLU A O 1
ATOM 1653 N N . LYS A 1 209 ? 4.895 3.277 -34.926 1.00 40.44 209 LYS A N 1
ATOM 1654 C CA . LYS A 1 209 ? 4.213 2.015 -34.618 1.00 40.44 209 LYS A CA 1
ATOM 1655 C C . LYS A 1 209 ? 4.683 1.449 -33.267 1.00 40.44 209 LYS A C 1
ATOM 1657 O O . LYS A 1 209 ? 5.888 1.423 -33.015 1.00 40.44 209 LYS A O 1
ATOM 1662 N N . PRO A 1 210 ? 3.773 0.926 -32.425 1.00 44.19 210 PRO A N 1
ATOM 1663 C CA . PRO A 1 210 ? 4.152 0.258 -31.184 1.00 44.19 210 PRO A CA 1
ATOM 1664 C C . PRO A 1 210 ? 4.943 -1.033 -31.450 1.00 44.19 210 PRO A C 1
ATOM 1666 O O . PRO A 1 210 ? 4.686 -1.755 -32.415 1.00 44.19 210 PRO A O 1
ATOM 1669 N N . ALA A 1 211 ? 5.908 -1.325 -30.573 1.00 43.56 211 ALA A N 1
ATOM 1670 C CA . ALA A 1 211 ? 6.781 -2.492 -30.685 1.00 43.56 211 ALA A CA 1
ATOM 1671 C C . ALA A 1 211 ? 6.057 -3.811 -30.315 1.00 43.56 211 ALA A C 1
ATOM 1673 O O . ALA A 1 211 ? 5.198 -3.815 -29.430 1.00 43.56 211 ALA A O 1
ATOM 1674 N N . PRO A 1 212 ? 6.409 -4.945 -30.953 1.00 44.72 212 PRO A N 1
ATOM 1675 C CA . PRO A 1 212 ? 5.748 -6.234 -30.741 1.00 44.72 212 PRO A CA 1
ATOM 1676 C C . PRO A 1 212 ? 6.058 -6.867 -29.374 1.00 44.72 212 PRO A C 1
ATOM 1678 O O . PRO A 1 212 ? 7.184 -6.810 -28.890 1.00 44.72 212 PRO A O 1
ATOM 1681 N N . ALA A 1 213 ? 5.077 -7.582 -28.807 1.00 42.84 213 ALA A N 1
ATOM 1682 C CA . ALA A 1 213 ? 5.084 -8.160 -27.452 1.00 42.84 213 ALA A CA 1
ATOM 1683 C C . ALA A 1 213 ? 6.286 -9.067 -27.100 1.00 42.84 213 ALA A C 1
ATOM 1685 O O . ALA A 1 213 ? 6.630 -9.208 -25.927 1.00 42.84 213 ALA A O 1
ATOM 1686 N N . LYS A 1 214 ? 6.964 -9.657 -28.095 1.00 46.88 214 LYS A N 1
ATOM 1687 C CA . LYS A 1 214 ? 8.189 -10.452 -27.883 1.00 46.88 214 LYS A CA 1
ATOM 1688 C C . LYS A 1 214 ? 9.368 -9.623 -27.354 1.00 46.88 214 LYS A C 1
ATOM 1690 O O . LYS A 1 214 ? 10.315 -10.205 -26.834 1.00 46.88 214 LYS A O 1
ATOM 1695 N N . CYS A 1 215 ? 9.319 -8.292 -27.452 1.00 47.72 215 CYS A N 1
ATOM 1696 C CA . CYS A 1 215 ? 10.395 -7.426 -26.974 1.00 47.72 215 CYS A CA 1
ATOM 1697 C C . CYS A 1 215 ? 10.522 -7.405 -25.441 1.00 47.72 215 CYS A C 1
ATOM 1699 O O . CYS A 1 215 ? 11.616 -7.178 -24.935 1.00 47.72 215 CYS A O 1
ATOM 1701 N N . TYR A 1 216 ? 9.441 -7.680 -24.702 1.00 50.19 216 TYR A N 1
ATOM 1702 C CA . TYR A 1 216 ? 9.428 -7.600 -23.236 1.00 50.19 216 TYR A CA 1
ATOM 1703 C C . TYR A 1 216 ? 10.004 -8.848 -22.559 1.00 50.19 216 TYR A C 1
ATOM 1705 O O . TYR A 1 216 ? 10.682 -8.739 -21.539 1.00 50.19 216 TYR A O 1
ATOM 1713 N N . ASP A 1 217 ? 9.790 -10.027 -23.150 1.00 49.25 217 ASP A N 1
ATOM 1714 C CA . ASP A 1 217 ? 10.313 -11.298 -22.627 1.00 49.25 217 ASP A CA 1
ATOM 1715 C C . ASP A 1 217 ? 11.849 -11.381 -22.734 1.00 49.25 217 ASP A C 1
ATOM 1717 O O . ASP A 1 217 ? 12.488 -12.064 -21.940 1.00 49.25 217 ASP A O 1
ATOM 1721 N N . GLN A 1 218 ? 12.443 -10.653 -23.683 1.00 59.97 218 GLN A N 1
ATOM 1722 C CA . GLN A 1 218 ? 13.893 -10.588 -23.916 1.00 59.97 218 GLN A CA 1
ATOM 1723 C C . GLN A 1 218 ? 14.509 -9.247 -23.481 1.00 59.97 218 GLN A C 1
ATOM 1725 O O . GLN A 1 218 ? 15.679 -8.981 -23.763 1.00 59.97 218 GLN A O 1
ATOM 1730 N N . MET A 1 219 ? 13.728 -8.392 -22.814 1.00 65.50 219 MET A N 1
ATOM 1731 C CA . MET A 1 219 ? 14.154 -7.053 -22.418 1.00 65.50 219 MET A CA 1
ATOM 1732 C C . MET A 1 219 ? 15.280 -7.144 -21.385 1.00 65.50 219 MET A C 1
ATOM 1734 O O . MET A 1 219 ? 15.097 -7.690 -20.294 1.00 65.50 219 MET A O 1
ATOM 1738 N N . LYS A 1 220 ? 16.452 -6.597 -21.722 1.00 71.19 220 LYS A N 1
ATOM 1739 C CA . LYS A 1 220 ? 17.596 -6.546 -20.805 1.00 71.19 220 LYS A CA 1
ATOM 1740 C C . LYS A 1 220 ? 17.377 -5.451 -19.757 1.00 71.19 220 LYS A C 1
ATOM 1742 O O . LYS A 1 220 ? 16.609 -4.516 -19.971 1.00 71.19 220 LYS A O 1
ATOM 1747 N N . LYS A 1 221 ? 18.111 -5.503 -18.639 1.00 64.12 221 LYS A N 1
ATOM 1748 C CA . LYS A 1 221 ? 18.060 -4.482 -17.569 1.00 64.12 221 LYS A CA 1
ATOM 1749 C C . LYS A 1 221 ? 18.192 -3.049 -18.100 1.00 64.12 221 LYS A C 1
ATOM 1751 O O . LYS A 1 221 ? 17.444 -2.177 -17.677 1.00 64.12 221 LYS A O 1
ATOM 1756 N N . ALA A 1 222 ? 19.108 -2.809 -19.040 1.00 65.44 222 ALA A N 1
ATOM 1757 C CA . ALA A 1 222 ? 19.294 -1.488 -19.643 1.00 65.44 222 ALA A CA 1
ATOM 1758 C C . ALA A 1 222 ? 18.031 -0.993 -20.373 1.00 65.44 222 ALA A C 1
ATOM 1760 O O . ALA A 1 222 ? 17.692 0.186 -20.292 1.00 65.44 222 ALA A O 1
ATOM 1761 N N . ASP A 1 223 ? 17.309 -1.894 -21.035 1.00 67.25 223 ASP A N 1
ATOM 1762 C CA . ASP A 1 223 ? 16.068 -1.584 -21.744 1.00 67.25 223 ASP A CA 1
ATOM 1763 C C . ASP A 1 223 ? 14.898 -1.383 -20.771 1.00 67.25 223 ASP A C 1
ATOM 1765 O O . ASP A 1 223 ? 14.073 -0.497 -20.985 1.00 67.25 223 ASP A O 1
ATOM 1769 N N . LEU A 1 224 ? 14.872 -2.122 -19.655 1.00 64.88 224 LEU A N 1
ATOM 1770 C CA . LEU A 1 224 ? 13.929 -1.884 -18.558 1.00 64.88 224 LEU A CA 1
ATOM 1771 C C . LEU A 1 224 ? 14.151 -0.509 -17.917 1.00 64.88 224 LEU A C 1
ATOM 1773 O O . LEU A 1 224 ? 13.195 0.237 -17.737 1.00 64.88 224 LEU A O 1
ATOM 1777 N N . ILE A 1 225 ? 15.401 -0.143 -17.623 1.00 67.06 225 ILE A N 1
ATOM 1778 C CA . ILE A 1 225 ? 15.738 1.185 -17.091 1.00 67.06 225 ILE A CA 1
ATOM 1779 C C . ILE A 1 225 ? 15.285 2.271 -18.073 1.00 67.06 225 ILE A C 1
ATOM 1781 O O . ILE A 1 225 ? 14.597 3.208 -17.675 1.00 67.06 225 ILE A O 1
ATOM 1785 N N . LYS A 1 226 ? 15.587 2.123 -19.371 1.00 67.94 226 LYS A N 1
ATOM 1786 C CA . LYS A 1 226 ? 15.097 3.043 -20.411 1.00 67.94 226 LYS A CA 1
ATOM 1787 C C . LYS A 1 226 ? 13.573 3.113 -20.443 1.00 67.94 226 LYS A C 1
ATOM 1789 O O . LYS A 1 226 ? 13.024 4.194 -20.632 1.00 67.94 226 LYS A O 1
ATOM 1794 N N . ARG A 1 227 ? 12.882 1.987 -20.259 1.00 69.50 227 ARG A N 1
ATOM 1795 C CA . ARG A 1 227 ? 11.419 1.937 -20.218 1.00 69.50 227 ARG A CA 1
ATOM 1796 C C . ARG A 1 227 ? 10.859 2.657 -18.991 1.00 69.50 227 ARG A C 1
ATOM 1798 O O . ARG A 1 227 ? 9.888 3.386 -19.156 1.00 69.50 227 ARG A O 1
ATOM 1805 N N . ILE A 1 228 ? 11.467 2.497 -17.813 1.00 68.06 228 ILE A N 1
ATOM 1806 C CA . ILE A 1 228 ? 11.105 3.239 -16.593 1.00 68.06 228 ILE A CA 1
ATOM 1807 C C . ILE A 1 228 ? 11.240 4.740 -16.854 1.00 68.06 228 ILE A C 1
ATOM 1809 O O . ILE A 1 228 ? 10.248 5.457 -16.761 1.00 68.06 228 ILE A O 1
ATOM 1813 N N . LEU A 1 229 ? 12.417 5.184 -17.304 1.00 67.75 229 LEU A N 1
ATOM 1814 C CA . LEU A 1 229 ? 12.678 6.594 -17.609 1.00 67.75 229 LEU A CA 1
ATOM 1815 C C . LEU A 1 229 ? 11.708 7.144 -18.665 1.00 67.75 229 LEU A C 1
ATOM 1817 O O . LEU A 1 229 ? 11.186 8.245 -18.532 1.00 67.75 229 LEU A O 1
ATOM 1821 N N . TYR A 1 230 ? 11.416 6.365 -19.706 1.00 69.44 230 TYR A N 1
ATOM 1822 C CA . TYR A 1 230 ? 10.445 6.733 -20.735 1.00 69.44 230 TYR A CA 1
ATOM 1823 C C . TYR A 1 230 ? 9.032 6.919 -20.174 1.00 69.44 230 TYR A C 1
ATOM 1825 O O . TYR A 1 230 ? 8.351 7.885 -20.525 1.00 69.44 230 TYR A O 1
ATOM 1833 N N . LEU A 1 231 ? 8.575 5.998 -19.323 1.00 65.12 231 LEU A N 1
ATOM 1834 C CA . LEU A 1 231 ? 7.261 6.088 -18.691 1.00 65.12 231 LEU A CA 1
ATOM 1835 C C . LEU A 1 231 ? 7.194 7.293 -17.750 1.00 65.12 231 LEU A C 1
ATOM 1837 O O . LEU A 1 231 ? 6.197 8.009 -17.772 1.00 65.12 231 LEU A O 1
ATOM 1841 N N . GLU A 1 232 ? 8.263 7.570 -17.006 1.00 62.22 232 GLU A N 1
ATOM 1842 C CA . GLU A 1 232 ? 8.391 8.768 -16.173 1.00 62.22 232 GLU A CA 1
ATOM 1843 C C . GLU A 1 232 ? 8.343 10.054 -17.012 1.00 62.22 232 GLU A C 1
ATOM 1845 O O . GLU A 1 232 ? 7.601 10.981 -16.684 1.00 62.22 232 GLU A O 1
ATOM 1850 N N . CYS A 1 233 ? 9.061 10.113 -18.138 1.00 64.38 233 CYS A N 1
ATOM 1851 C CA . CYS A 1 233 ? 9.002 11.236 -19.076 1.00 64.38 233 CYS A CA 1
ATOM 1852 C C . CYS A 1 233 ? 7.596 11.437 -19.654 1.00 64.38 233 CYS A C 1
ATOM 1854 O O . CYS A 1 233 ? 7.110 12.566 -19.697 1.00 64.38 233 CYS A O 1
ATOM 1856 N N . LYS A 1 234 ? 6.917 10.360 -20.065 1.00 59.12 234 LYS A N 1
ATOM 1857 C CA . LYS A 1 234 ? 5.530 10.434 -20.543 1.00 59.12 234 LYS A CA 1
ATOM 1858 C C . LYS A 1 234 ? 4.569 10.919 -19.467 1.00 59.12 234 LYS A C 1
ATOM 1860 O O . LYS A 1 234 ? 3.679 11.711 -19.767 1.00 59.12 234 LYS A O 1
ATOM 1865 N N . LEU A 1 235 ? 4.768 10.471 -18.229 1.00 56.59 235 LEU A N 1
ATOM 1866 C CA . LEU A 1 235 ? 3.980 10.934 -17.094 1.00 56.59 235 LEU A CA 1
ATOM 1867 C C . LEU A 1 235 ? 4.161 12.437 -16.860 1.00 56.59 235 LEU A C 1
ATOM 1869 O O . LEU A 1 235 ? 3.177 13.132 -16.635 1.00 56.59 235 LEU A O 1
ATOM 1873 N N . ASN A 1 236 ? 5.388 12.948 -16.984 1.00 57.00 236 ASN A N 1
ATOM 1874 C CA . ASN A 1 236 ? 5.663 14.385 -16.903 1.00 57.00 236 ASN A CA 1
ATOM 1875 C C . ASN A 1 236 ? 5.057 15.171 -18.086 1.00 57.00 236 ASN A C 1
ATOM 1877 O O . ASN A 1 236 ? 4.582 16.286 -17.901 1.00 57.00 236 ASN A O 1
ATOM 1881 N N . ALA A 1 237 ? 5.049 14.616 -19.302 1.00 56.59 237 ALA A N 1
ATOM 1882 C CA . ALA A 1 237 ? 4.540 15.306 -20.492 1.00 56.59 237 ALA A CA 1
ATOM 1883 C C . ALA A 1 237 ? 3.012 15.512 -20.476 1.00 56.59 237 ALA A C 1
ATOM 1885 O O . ALA A 1 237 ? 2.531 16.544 -20.944 1.00 56.59 237 ALA A O 1
ATOM 1886 N N . LEU A 1 238 ? 2.256 14.572 -19.898 1.00 51.62 238 LEU A N 1
ATOM 1887 C CA . LEU A 1 238 ? 0.803 14.693 -19.710 1.00 51.62 238 LEU A CA 1
ATOM 1888 C C . LEU A 1 238 ? 0.418 15.879 -18.804 1.00 51.62 238 LEU A C 1
ATOM 1890 O O . LEU A 1 238 ? -0.663 16.440 -18.957 1.00 51.62 238 LEU A O 1
ATOM 1894 N N . GLU A 1 239 ? 1.303 16.307 -17.899 1.00 45.88 239 GLU A N 1
ATOM 1895 C CA . GLU A 1 239 ? 1.096 17.480 -17.038 1.00 45.88 239 GLU A CA 1
ATOM 1896 C C . GLU A 1 239 ? 1.105 18.794 -17.836 1.00 45.88 239 GLU A C 1
ATOM 1898 O O . GLU A 1 239 ? 0.353 19.719 -17.530 1.00 45.88 239 GLU A O 1
ATOM 1903 N N . ALA A 1 240 ? 1.923 18.871 -18.889 1.00 51.78 240 ALA A N 1
ATOM 1904 C CA . ALA A 1 240 ? 2.045 20.066 -19.722 1.00 51.78 240 ALA A CA 1
ATOM 1905 C C . ALA A 1 240 ? 0.835 20.288 -20.642 1.00 51.78 240 ALA A C 1
ATOM 1907 O O . ALA A 1 240 ? 0.642 21.394 -21.129 1.00 51.78 240 ALA A O 1
ATOM 1908 N N . THR A 1 241 ? 0.034 19.248 -20.892 1.00 43.03 241 THR A N 1
ATOM 1909 C CA . THR A 1 241 ? -1.123 19.304 -21.805 1.00 43.03 241 THR A CA 1
ATOM 1910 C C . THR A 1 241 ? -2.457 19.547 -21.090 1.00 43.03 241 THR A C 1
ATOM 1912 O O . THR A 1 241 ? -3.461 19.778 -21.753 1.00 43.03 241 THR A O 1
ATOM 1915 N N . VAL A 1 242 ? -2.484 19.463 -19.753 1.00 41.28 242 VAL A N 1
ATOM 1916 C CA . VAL A 1 242 ? -3.696 19.612 -18.915 1.00 41.28 242 VAL A CA 1
ATOM 1917 C C . VAL A 1 242 ? -3.734 20.973 -18.184 1.00 41.28 242 VAL A C 1
ATOM 1919 O O . VAL A 1 242 ? -4.667 21.247 -17.431 1.00 41.28 242 VAL A O 1
A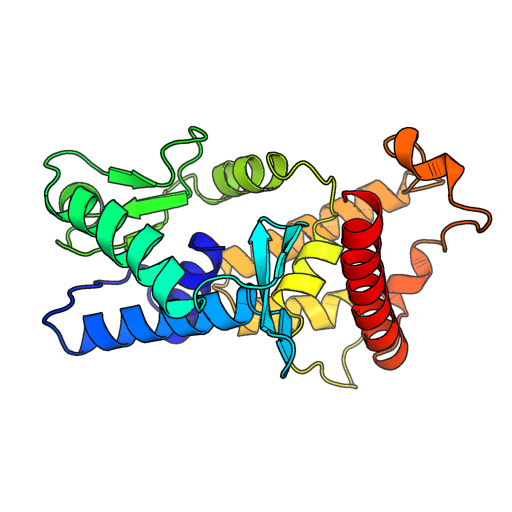TOM 1922 N N . LYS A 1 243 ? -2.745 21.844 -18.419 1.00 37.44 243 LYS A N 1
ATOM 1923 C CA . LYS A 1 243 ? -2.777 23.272 -18.055 1.00 37.44 243 LYS A CA 1
ATOM 1924 C C . LYS A 1 243 ? -3.257 24.105 -19.234 1.00 37.44 243 LYS A C 1
ATOM 1926 O O . LYS A 1 243 ? -3.964 25.097 -18.962 1.00 37.44 243 LYS A O 1
#